Protein AF-A0A970JVA4-F1 (afdb_monomer)

Mean predicted aligned error: 16.82 Å

Sequence (257 aa):
MKKPLHLSLIVALTLFMVLPGIAEAVTFVAEPVLVAQPAYAGMSFYAYRPYDVPPGWFVTFDGYPIVKNVQGIWVYGTYDGSALAPTTYVVGSINPHALPIVQYAGAAKVSSTQSVPITPLPVPPAPSVQSVAVVPHTITPTYVPEWATQSAFTSIGAWNRLVDRMGILEKPRTPIAWKGDRPKVLYVWTGKSWYQIRAGKESLAIPSELIKGHVYSLMRMVNTNNFTWKDADSAILANQAAVWGYIWMGRITPADF

Radius of gyration: 26.47 Å; Cα contacts (8 Å, |Δi|>4): 384; chains: 1; bounding box: 102×72×47 Å

Structure (mmCIF, N/CA/C/O backbone):
data_AF-A0A970JVA4-F1
#
_entry.id   AF-A0A970JVA4-F1
#
loop_
_atom_site.group_PDB
_atom_site.id
_atom_site.type_symbol
_atom_site.label_atom_id
_atom_site.label_alt_id
_atom_site.label_comp_id
_atom_site.label_asym_id
_atom_site.label_entity_id
_atom_site.label_seq_id
_atom_site.pdbx_PDB_ins_code
_atom_site.Cartn_x
_atom_site.Cartn_y
_atom_site.Cartn_z
_atom_site.occupancy
_atom_site.B_iso_or_equiv
_atom_site.auth_seq_id
_atom_site.auth_comp_id
_atom_site.auth_asym_id
_atom_site.auth_atom_id
_atom_site.pdbx_PDB_model_num
ATOM 1 N N . MET A 1 1 ? 75.607 -52.982 -25.879 1.00 43.25 1 MET A N 1
ATOM 2 C CA . MET A 1 1 ? 75.739 -52.745 -24.422 1.00 43.25 1 MET A CA 1
ATOM 3 C C . MET A 1 1 ? 75.282 -51.314 -24.134 1.00 43.25 1 MET A C 1
ATOM 5 O O . MET A 1 1 ? 75.669 -50.448 -24.905 1.00 43.25 1 MET A O 1
ATOM 9 N N . LYS A 1 2 ? 74.488 -51.106 -23.064 1.00 39.62 2 LYS A N 1
ATOM 10 C CA . LYS A 1 2 ? 73.776 -49.879 -22.602 1.00 39.62 2 LYS A CA 1
ATOM 11 C C . LYS A 1 2 ? 72.339 -49.650 -23.146 1.00 39.62 2 LYS A C 1
ATOM 13 O O . LYS A 1 2 ? 72.145 -49.108 -24.224 1.00 39.62 2 LYS A O 1
ATOM 18 N N . LYS A 1 3 ? 71.338 -50.064 -22.347 1.00 42.84 3 LYS A N 1
ATOM 19 C CA . LYS A 1 3 ? 70.014 -49.398 -22.166 1.00 42.84 3 LYS A CA 1
ATOM 20 C C . LYS A 1 3 ? 70.214 -48.175 -21.222 1.00 42.84 3 LYS A C 1
ATOM 22 O O . LYS A 1 3 ? 71.327 -48.100 -20.693 1.00 42.84 3 LYS A O 1
ATOM 27 N N . PRO A 1 4 ? 69.227 -47.320 -20.842 1.00 50.75 4 PRO A N 1
ATOM 28 C CA . PRO A 1 4 ? 67.811 -47.128 -21.249 1.00 50.75 4 PRO A CA 1
ATOM 29 C C . PRO A 1 4 ? 67.424 -45.626 -21.452 1.00 50.75 4 PRO A C 1
ATOM 31 O O . PRO A 1 4 ? 68.225 -44.750 -21.158 1.00 50.75 4 PRO A O 1
ATOM 34 N N . LEU A 1 5 ? 66.185 -45.307 -21.858 1.00 38.41 5 LEU A N 1
ATOM 35 C CA . LEU A 1 5 ? 65.269 -44.443 -21.075 1.00 38.41 5 LEU A CA 1
ATOM 36 C C . LEU A 1 5 ? 63.891 -44.353 -21.756 1.00 38.41 5 LEU A C 1
ATOM 38 O O . LEU A 1 5 ? 63.772 -43.922 -22.899 1.00 38.41 5 LEU A O 1
ATOM 42 N N . HIS A 1 6 ? 62.851 -44.749 -21.026 1.00 43.69 6 HIS A N 1
ATOM 43 C CA . HIS A 1 6 ? 61.466 -44.407 -21.329 1.00 43.69 6 HIS A CA 1
ATOM 44 C C . HIS A 1 6 ? 61.259 -42.905 -21.103 1.00 43.69 6 HIS A C 1
ATOM 46 O O . HIS A 1 6 ? 61.608 -42.406 -20.036 1.00 43.69 6 HIS A O 1
ATOM 52 N N . LEU A 1 7 ? 60.634 -42.206 -22.051 1.00 37.16 7 LEU A N 1
ATOM 53 C CA . LEU A 1 7 ? 60.033 -40.900 -21.789 1.00 37.16 7 LEU A CA 1
ATOM 54 C C . LEU A 1 7 ? 58.588 -40.922 -22.293 1.00 37.16 7 LEU A C 1
ATOM 56 O O . LEU A 1 7 ? 58.293 -40.628 -23.448 1.00 37.16 7 LEU A O 1
ATOM 60 N N . SER A 1 8 ? 57.696 -41.361 -21.407 1.00 39.69 8 SER A N 1
ATOM 61 C CA . SER A 1 8 ? 56.250 -41.250 -21.568 1.00 39.69 8 SER A CA 1
ATOM 62 C C . SER A 1 8 ? 55.881 -39.767 -21.625 1.00 39.69 8 SER A C 1
ATOM 64 O O . SER A 1 8 ? 55.979 -39.063 -20.622 1.00 39.69 8 SER A O 1
ATOM 66 N N . LEU A 1 9 ? 55.476 -39.285 -22.799 1.00 37.41 9 LEU A N 1
ATOM 67 C CA . LEU A 1 9 ? 54.948 -37.938 -22.989 1.00 37.41 9 LEU A CA 1
ATOM 68 C C . LEU A 1 9 ? 53.528 -37.881 -22.403 1.00 37.41 9 LEU A C 1
ATOM 70 O O . LEU A 1 9 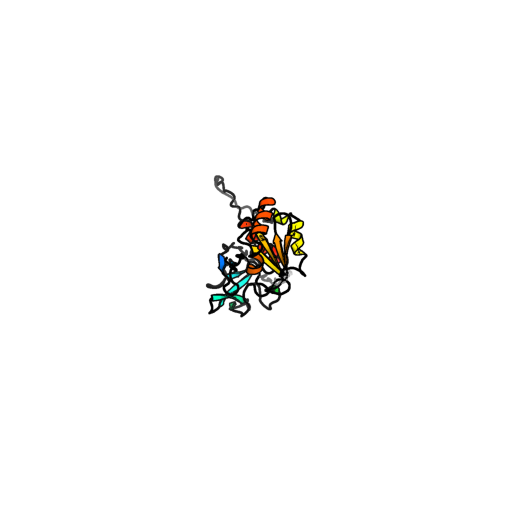? 52.552 -38.227 -23.065 1.00 37.41 9 LEU A O 1
ATOM 74 N N . ILE A 1 10 ? 53.418 -37.477 -21.138 1.00 45.06 10 ILE A N 1
ATOM 75 C CA . ILE A 1 10 ? 52.143 -37.106 -20.520 1.00 45.06 10 ILE A CA 1
ATOM 76 C C . ILE A 1 10 ? 51.756 -35.740 -21.094 1.00 45.06 10 ILE A C 1
ATOM 78 O O . ILE A 1 10 ? 52.316 -34.711 -20.720 1.00 45.06 10 ILE A O 1
ATOM 82 N N . VAL A 1 11 ? 50.811 -35.733 -22.033 1.00 44.38 11 VAL A N 1
ATOM 83 C CA . VAL A 1 11 ? 50.143 -34.515 -22.502 1.00 44.38 11 VAL A CA 1
ATOM 84 C C . VAL A 1 11 ? 49.202 -34.058 -21.387 1.00 44.38 11 VAL A C 1
ATOM 86 O O . VAL A 1 11 ? 48.112 -34.598 -21.213 1.00 44.38 11 VAL A O 1
ATOM 89 N N . ALA A 1 12 ? 49.648 -33.093 -20.584 1.00 45.69 12 ALA A N 1
ATOM 90 C CA . ALA A 1 12 ? 48.811 -32.426 -19.597 1.00 45.69 12 ALA A CA 1
ATOM 91 C C . ALA A 1 12 ? 47.863 -31.453 -20.317 1.00 45.69 12 ALA A C 1
ATOM 93 O O . ALA A 1 12 ? 48.255 -30.365 -20.733 1.00 45.69 12 ALA A O 1
ATOM 94 N N . LEU A 1 13 ? 46.611 -31.878 -20.483 1.00 40.53 13 LEU A N 1
ATOM 95 C CA . LEU A 1 13 ? 45.487 -31.057 -20.923 1.00 40.53 13 LEU A CA 1
ATOM 96 C C . LEU A 1 13 ? 45.154 -30.042 -19.814 1.00 40.53 13 LEU A C 1
ATOM 98 O O . LEU A 1 13 ? 44.478 -30.373 -18.840 1.00 40.53 13 LEU A O 1
ATOM 102 N N . THR A 1 14 ? 45.650 -28.812 -19.927 1.00 47.31 14 THR A N 1
ATOM 103 C CA . THR A 1 14 ? 45.293 -27.706 -19.030 1.00 47.31 14 THR A CA 1
ATOM 104 C C . THR A 1 14 ? 43.892 -27.194 -19.365 1.00 47.31 14 THR A C 1
ATOM 106 O O . THR A 1 14 ? 43.687 -26.360 -20.243 1.00 47.31 14 THR A O 1
ATOM 109 N N . LEU A 1 15 ? 42.903 -27.720 -18.642 1.00 42.75 15 LEU A N 1
ATOM 110 C CA . LEU A 1 15 ? 41.537 -27.210 -18.599 1.00 42.75 15 LEU A CA 1
ATOM 111 C C . LEU A 1 15 ? 41.549 -25.802 -17.972 1.00 42.75 15 LEU A C 1
ATOM 113 O O . LEU A 1 15 ? 41.665 -25.658 -16.756 1.00 42.75 15 LEU A O 1
ATOM 117 N N . PHE A 1 16 ? 41.445 -24.760 -18.799 1.00 41.78 16 PHE A N 1
ATOM 118 C CA . PHE A 1 16 ? 41.203 -23.388 -18.347 1.00 41.78 16 PHE A CA 1
ATOM 119 C C . PHE A 1 16 ? 39.786 -23.316 -17.748 1.00 41.78 16 PHE A C 1
ATOM 121 O O . PHE A 1 16 ? 38.803 -23.112 -18.459 1.00 41.78 16 PHE A O 1
ATOM 128 N N . MET A 1 17 ? 39.660 -23.534 -16.436 1.00 40.00 17 MET A N 1
ATOM 129 C CA . MET A 1 17 ? 38.433 -23.204 -15.712 1.00 40.00 17 MET A CA 1
ATOM 130 C C . MET A 1 17 ? 38.314 -21.683 -15.618 1.00 40.00 17 MET A C 1
ATOM 132 O O . MET A 1 17 ? 38.989 -21.036 -14.819 1.00 40.00 17 MET A O 1
ATOM 136 N N . VAL A 1 18 ? 37.444 -21.112 -16.448 1.00 40.25 18 VAL A N 1
ATOM 137 C CA . VAL A 1 18 ? 36.938 -19.749 -16.276 1.00 40.25 18 VAL A CA 1
ATOM 138 C C . VAL A 1 18 ? 36.034 -19.767 -15.044 1.00 40.25 18 VAL A C 1
ATOM 140 O O . VAL A 1 18 ? 34.893 -20.220 -15.107 1.00 40.25 18 VAL A O 1
ATOM 143 N N . LEU A 1 19 ? 36.560 -19.328 -13.901 1.00 38.62 19 LEU A N 1
ATOM 144 C CA . LEU A 1 19 ? 35.735 -19.017 -12.737 1.00 38.62 19 LEU A CA 1
ATOM 145 C C . LEU A 1 19 ? 34.835 -17.823 -13.095 1.00 38.62 19 LEU A C 1
ATOM 147 O O . LEU A 1 19 ? 35.363 -16.797 -13.535 1.00 38.62 19 LEU A O 1
ATOM 151 N N . PRO A 1 20 ? 33.505 -17.903 -12.907 1.00 39.59 20 PRO A N 1
ATOM 152 C CA . PRO A 1 20 ? 32.679 -16.712 -12.961 1.00 39.59 20 PRO A CA 1
ATOM 153 C C . PRO A 1 20 ? 33.111 -15.805 -11.807 1.00 39.59 20 PRO A C 1
ATOM 155 O O . PRO A 1 20 ? 33.034 -16.186 -10.638 1.00 39.59 20 PRO A O 1
ATOM 158 N N . GLY A 1 21 ? 33.609 -14.614 -12.143 1.00 33.22 21 GLY A N 1
ATOM 159 C CA . GLY A 1 21 ? 33.821 -13.561 -11.163 1.00 33.22 21 GLY A CA 1
ATOM 160 C C . GLY A 1 21 ? 32.496 -13.305 -10.458 1.00 33.22 21 GLY A C 1
ATOM 161 O O . GLY A 1 21 ? 31.514 -12.930 -11.098 1.00 33.22 21 GLY A O 1
ATOM 162 N N . ILE A 1 22 ? 32.455 -13.561 -9.153 1.00 42.47 22 ILE A N 1
ATOM 163 C CA . ILE A 1 22 ? 31.336 -13.154 -8.313 1.00 42.47 22 ILE A CA 1
ATOM 164 C C . ILE A 1 22 ? 31.397 -11.630 -8.293 1.00 42.47 22 ILE A C 1
ATOM 166 O O . ILE A 1 22 ? 32.200 -11.040 -7.575 1.00 42.47 22 ILE A O 1
ATOM 170 N N . ALA A 1 23 ? 30.604 -10.996 -9.154 1.00 35.38 23 ALA A N 1
ATOM 171 C CA . ALA A 1 23 ? 30.325 -9.581 -9.038 1.00 35.38 23 ALA A CA 1
ATOM 172 C C . ALA A 1 23 ? 29.623 -9.393 -7.691 1.00 35.38 23 ALA A C 1
ATOM 174 O O . ALA A 1 23 ? 28.498 -9.856 -7.495 1.00 35.38 23 ALA A O 1
ATOM 175 N N . GLU A 1 24 ? 30.316 -8.777 -6.738 1.00 36.66 24 GLU A N 1
ATOM 176 C CA . GLU A 1 24 ? 29.699 -8.324 -5.502 1.00 36.66 24 GLU A CA 1
ATOM 177 C C . GLU A 1 24 ? 28.606 -7.324 -5.882 1.00 36.66 24 GLU A C 1
ATOM 179 O O . GLU A 1 24 ? 28.875 -6.201 -6.309 1.00 36.66 24 GLU A O 1
ATOM 184 N N . ALA A 1 25 ? 27.349 -7.756 -5.783 1.00 34.25 25 ALA A N 1
ATOM 185 C CA . ALA A 1 25 ? 26.205 -6.877 -5.925 1.00 34.25 25 ALA A CA 1
ATOM 186 C C . ALA A 1 25 ? 26.200 -5.932 -4.718 1.00 34.25 25 ALA A C 1
ATOM 188 O O . ALA A 1 25 ? 25.648 -6.238 -3.658 1.00 34.25 25 ALA A O 1
ATOM 189 N N . VAL A 1 26 ? 26.865 -4.787 -4.862 1.00 33.34 26 VAL A N 1
ATOM 190 C CA . VAL A 1 26 ? 26.775 -3.688 -3.906 1.00 33.34 26 VAL A CA 1
ATOM 191 C C . VAL A 1 26 ? 25.337 -3.182 -3.960 1.00 33.34 26 VAL A C 1
ATOM 193 O O . VAL A 1 26 ? 24.948 -2.433 -4.852 1.00 33.34 26 VAL A O 1
ATOM 196 N N . THR A 1 27 ? 24.508 -3.660 -3.033 1.00 39.25 27 THR A N 1
ATOM 197 C CA . THR A 1 27 ? 23.120 -3.206 -2.890 1.00 39.25 27 THR A CA 1
ATOM 198 C C . THR A 1 27 ? 23.140 -1.772 -2.360 1.00 39.25 27 THR A C 1
ATOM 200 O O . THR A 1 27 ? 23.142 -1.539 -1.153 1.00 39.25 27 THR A O 1
ATOM 203 N N . PHE A 1 28 ? 23.220 -0.793 -3.259 1.00 39.06 28 PHE A N 1
ATOM 204 C CA . PHE A 1 28 ? 23.089 0.615 -2.904 1.00 39.06 28 PHE A CA 1
ATOM 205 C C . PHE A 1 28 ? 21.638 0.898 -2.502 1.00 39.06 28 PHE A C 1
ATOM 207 O O . PHE A 1 28 ? 20.707 0.701 -3.284 1.00 39.06 28 PHE A O 1
ATOM 214 N N . VAL A 1 29 ? 21.442 1.363 -1.268 1.00 46.28 29 VAL A N 1
ATOM 215 C CA . VAL A 1 29 ? 20.141 1.834 -0.783 1.00 46.28 29 VAL A CA 1
ATOM 216 C C . VAL A 1 29 ? 19.899 3.216 -1.389 1.00 46.28 29 VAL A C 1
ATOM 218 O O . VAL A 1 29 ? 20.411 4.214 -0.892 1.00 46.28 29 VAL A O 1
ATOM 221 N N . ALA A 1 30 ? 19.163 3.277 -2.499 1.00 52.06 30 ALA A N 1
ATOM 222 C CA . ALA A 1 30 ? 18.689 4.545 -3.046 1.00 52.06 30 ALA A CA 1
ATOM 223 C C . ALA A 1 30 ? 17.636 5.155 -2.104 1.00 52.06 30 ALA A C 1
ATOM 225 O O . ALA A 1 30 ? 16.757 4.443 -1.612 1.00 52.06 30 ALA A O 1
ATOM 226 N N . GLU A 1 31 ? 17.709 6.464 -1.855 1.00 55.16 31 GLU A N 1
ATOM 227 C CA . GLU A 1 31 ? 16.716 7.157 -1.030 1.00 55.16 31 GLU A CA 1
ATOM 228 C C . GLU A 1 31 ? 15.320 7.080 -1.686 1.00 55.16 31 GLU A C 1
ATOM 230 O O . GLU A 1 31 ? 15.182 7.379 -2.878 1.00 55.16 31 GLU A O 1
ATOM 235 N N . PRO A 1 32 ? 14.272 6.662 -0.948 1.00 65.75 32 PRO A N 1
ATOM 236 C CA . PRO A 1 32 ? 12.914 6.593 -1.475 1.00 65.75 32 PRO A CA 1
ATOM 237 C C . PRO A 1 32 ? 12.372 7.976 -1.835 1.00 65.75 32 PRO A C 1
ATOM 239 O O . PRO A 1 32 ? 12.301 8.868 -0.991 1.00 65.75 32 PRO A O 1
ATOM 242 N N . VAL A 1 33 ? 11.869 8.120 -3.058 1.00 72.19 33 VAL A N 1
ATOM 243 C CA . VAL A 1 33 ? 11.161 9.314 -3.527 1.00 72.19 33 VAL A CA 1
ATOM 244 C C . VAL A 1 33 ? 9.659 9.073 -3.414 1.00 72.19 33 VAL A C 1
ATOM 246 O O . VAL A 1 33 ? 9.126 8.145 -4.020 1.00 72.19 33 VAL A O 1
ATOM 249 N N . LEU A 1 34 ? 8.949 9.903 -2.647 1.00 72.12 34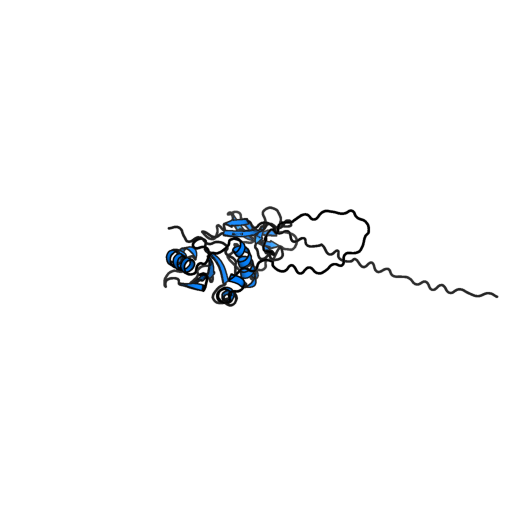 LEU A N 1
ATOM 250 C CA . LEU A 1 34 ? 7.484 9.877 -2.618 1.00 72.12 34 LEU A CA 1
ATOM 251 C C . LEU A 1 34 ? 6.944 10.579 -3.872 1.00 72.12 34 LEU A C 1
ATOM 253 O O . LEU A 1 34 ? 7.200 11.764 -4.077 1.00 72.12 34 LEU A O 1
ATOM 257 N N . VAL A 1 35 ? 6.194 9.858 -4.702 1.00 76.81 35 VAL A N 1
ATOM 258 C CA . VAL A 1 35 ? 5.636 10.368 -5.959 1.00 76.81 35 VAL A CA 1
ATOM 259 C C . VAL A 1 35 ? 4.116 10.274 -5.955 1.00 76.81 35 VAL A C 1
ATOM 261 O O . VAL A 1 35 ? 3.550 9.261 -5.553 1.00 76.81 35 VAL A O 1
ATOM 264 N N . ALA A 1 36 ? 3.442 11.325 -6.424 1.00 78.88 36 ALA A N 1
ATOM 265 C CA . ALA A 1 36 ? 1.997 11.299 -6.632 1.00 78.88 36 ALA A CA 1
ATOM 266 C C . ALA A 1 36 ? 1.642 10.403 -7.827 1.00 78.88 36 ALA A C 1
ATOM 268 O O . ALA A 1 36 ? 2.380 10.385 -8.816 1.00 78.88 36 ALA A O 1
ATOM 269 N N . GLN A 1 37 ? 0.506 9.707 -7.749 1.00 82.25 37 GLN A N 1
ATOM 270 C CA . GLN A 1 37 ? -0.070 8.922 -8.837 1.00 82.25 37 GLN A CA 1
ATOM 271 C C . GLN A 1 37 ? -1.318 9.626 -9.385 1.00 82.25 37 GLN A C 1
ATOM 273 O O . GLN A 1 37 ? -2.407 9.417 -8.856 1.00 82.25 37 GLN A O 1
ATOM 278 N N . PRO A 1 38 ? -1.206 10.436 -10.455 1.00 72.75 38 PRO A N 1
ATOM 279 C CA . PRO A 1 38 ? -2.319 11.256 -10.941 1.00 72.75 38 PRO A CA 1
ATOM 280 C C . PRO A 1 38 ? -3.559 10.461 -11.369 1.00 72.75 38 PRO A C 1
ATOM 282 O O . PRO A 1 38 ? -4.661 10.996 -11.342 1.00 72.75 38 PRO A O 1
ATOM 285 N N . ALA A 1 39 ? -3.399 9.185 -11.738 1.00 66.19 39 ALA A N 1
ATOM 286 C CA . ALA A 1 39 ? -4.520 8.309 -12.081 1.00 66.19 39 ALA A CA 1
ATOM 287 C C . ALA A 1 39 ? -5.456 8.010 -10.896 1.00 66.19 39 ALA A C 1
ATOM 289 O O . ALA A 1 39 ? -6.603 7.623 -11.110 1.00 66.19 39 ALA A O 1
ATOM 290 N N . TYR A 1 40 ? -4.987 8.196 -9.658 1.00 64.62 40 TYR A N 1
ATOM 291 C CA . TYR A 1 40 ? -5.778 8.001 -8.452 1.00 64.62 40 TYR A CA 1
ATOM 292 C C . TYR A 1 40 ? -5.683 9.242 -7.558 1.00 64.62 40 TYR A C 1
ATOM 294 O O . TYR A 1 40 ? -4.634 9.549 -6.992 1.00 64.62 40 TYR A O 1
ATOM 302 N N . ALA A 1 41 ? -6.794 9.969 -7.422 1.00 57.91 41 ALA A N 1
ATOM 303 C CA . ALA A 1 41 ? -6.842 11.203 -6.643 1.00 57.91 41 ALA A CA 1
ATOM 304 C C . ALA A 1 41 ? -6.371 10.981 -5.192 1.00 57.91 41 ALA A C 1
ATOM 306 O O . ALA A 1 41 ? -6.868 10.092 -4.500 1.00 57.91 41 ALA A O 1
ATOM 307 N N . GLY A 1 42 ? -5.412 11.798 -4.741 1.00 58.47 42 GLY A N 1
ATOM 308 C CA . GLY A 1 42 ? -4.886 11.761 -3.371 1.00 58.47 42 GLY A CA 1
ATOM 309 C C . GLY A 1 42 ? -3.898 10.628 -3.071 1.00 58.47 42 GLY A C 1
ATOM 310 O O . GLY A 1 42 ? -3.545 10.428 -1.911 1.00 58.47 42 GLY A O 1
ATOM 311 N N . MET A 1 43 ? -3.445 9.885 -4.086 1.00 69.38 43 MET A N 1
ATOM 312 C CA . MET A 1 43 ? -2.560 8.732 -3.902 1.00 69.38 43 MET A CA 1
ATOM 313 C C . MET A 1 43 ? -1.110 9.084 -4.209 1.00 69.38 43 MET A C 1
ATOM 315 O O . MET A 1 43 ? -0.807 9.668 -5.249 1.00 69.38 43 MET A O 1
ATOM 319 N N . SER A 1 44 ? -0.199 8.701 -3.316 1.00 74.69 44 SER A N 1
ATOM 320 C CA . SER A 1 44 ? 1.247 8.822 -3.533 1.00 74.69 44 SER A CA 1
ATOM 321 C C . SER A 1 44 ? 1.969 7.565 -3.082 1.00 74.69 44 SER A C 1
ATOM 323 O O . SER A 1 44 ? 1.710 7.088 -1.984 1.00 74.69 44 SER A O 1
ATOM 325 N N . PHE A 1 45 ? 2.910 7.055 -3.867 1.00 72.94 45 PHE A N 1
ATOM 326 C CA . PHE A 1 45 ? 3.674 5.848 -3.551 1.00 72.94 45 PHE A CA 1
ATOM 327 C C . PHE A 1 45 ? 5.180 6.129 -3.561 1.00 72.94 45 PHE A C 1
ATOM 329 O O . PHE A 1 45 ? 5.628 7.164 -4.048 1.00 72.94 45 PHE A O 1
ATOM 336 N N . TYR A 1 46 ? 5.968 5.232 -2.972 1.00 75.94 46 TYR A N 1
ATOM 337 C CA . TYR A 1 46 ? 7.423 5.365 -2.954 1.00 75.94 46 TYR A CA 1
ATOM 338 C C . TYR A 1 46 ? 8.034 4.717 -4.195 1.00 75.94 46 TYR A C 1
ATOM 340 O O . TYR A 1 46 ? 7.740 3.562 -4.504 1.00 75.94 46 TYR A O 1
ATOM 348 N N . ALA A 1 47 ? 8.893 5.467 -4.872 1.00 79.69 47 ALA A N 1
ATOM 349 C CA . ALA A 1 47 ? 9.694 5.038 -6.002 1.00 79.69 47 ALA A CA 1
ATOM 350 C C . ALA A 1 47 ? 11.181 5.144 -5.645 1.00 79.69 47 ALA A C 1
ATOM 352 O O . ALA A 1 47 ? 11.596 6.055 -4.930 1.00 79.69 47 ALA A O 1
ATOM 353 N N . TYR A 1 48 ? 11.988 4.229 -6.163 1.00 75.00 48 TYR A N 1
ATOM 354 C CA . TYR A 1 48 ? 13.429 4.181 -5.938 1.00 75.00 48 TYR A CA 1
ATOM 355 C C . TYR A 1 48 ? 14.150 4.350 -7.263 1.00 75.00 48 TYR A C 1
ATOM 357 O O . TYR A 1 48 ? 13.653 3.929 -8.306 1.00 75.00 48 TYR A O 1
ATOM 365 N N . ARG A 1 49 ? 15.347 4.929 -7.231 1.00 69.75 49 ARG A N 1
ATOM 366 C CA . ARG A 1 49 ? 16.224 4.961 -8.401 1.00 69.75 49 ARG A CA 1
ATOM 367 C C . ARG A 1 49 ? 17.551 4.268 -8.086 1.00 69.75 49 ARG A C 1
ATOM 369 O O . ARG A 1 49 ? 18.486 4.935 -7.648 1.00 69.75 49 ARG A O 1
ATOM 376 N N . PRO A 1 50 ? 17.624 2.941 -8.273 1.00 64.75 50 PRO A N 1
ATOM 377 C CA . PRO A 1 50 ? 18.886 2.214 -8.314 1.00 64.75 50 PRO A CA 1
ATOM 378 C C . PRO A 1 50 ? 19.864 2.841 -9.321 1.00 64.75 50 PRO A C 1
ATOM 380 O O . PRO A 1 50 ? 19.443 3.444 -10.312 1.00 64.75 50 PRO A O 1
ATOM 383 N N . TYR A 1 51 ? 21.169 2.720 -9.065 1.00 60.28 51 TYR A N 1
ATOM 384 C CA . TYR A 1 51 ? 22.211 3.336 -9.902 1.00 60.28 51 TYR A CA 1
ATOM 385 C C . TYR A 1 51 ? 22.227 2.791 -11.341 1.00 60.28 51 TYR A C 1
ATOM 387 O O . TYR A 1 51 ? 22.564 3.506 -12.280 1.00 60.28 51 TYR A O 1
ATOM 395 N N . ASP A 1 52 ? 21.831 1.535 -11.509 1.00 68.25 52 ASP A N 1
ATOM 396 C CA . ASP A 1 52 ? 21.762 0.793 -12.765 1.00 68.25 52 ASP A CA 1
ATOM 397 C C . ASP A 1 52 ? 20.458 1.019 -13.548 1.00 68.25 52 ASP A C 1
ATOM 399 O O . ASP A 1 52 ? 20.297 0.486 -14.646 1.00 68.25 52 ASP A O 1
ATOM 403 N N . VAL A 1 53 ? 19.523 1.820 -13.025 1.00 71.31 53 VAL A N 1
ATOM 404 C CA . VAL A 1 53 ? 18.282 2.166 -13.727 1.00 71.31 53 VAL A CA 1
ATOM 405 C C . VAL A 1 53 ? 18.504 3.391 -14.633 1.00 71.31 53 VAL A C 1
ATOM 407 O O . VAL A 1 53 ? 18.974 4.436 -14.158 1.00 71.31 53 VAL A O 1
ATOM 410 N N . PRO A 1 54 ? 18.137 3.317 -15.931 1.00 75.50 54 PRO A N 1
ATOM 411 C CA . PRO A 1 54 ? 18.283 4.423 -16.870 1.00 75.50 54 PRO A CA 1
ATOM 412 C C . PRO A 1 54 ? 17.640 5.735 -16.386 1.00 75.50 54 PRO A C 1
ATOM 414 O O . PRO A 1 54 ? 16.638 5.722 -15.668 1.00 75.50 54 PRO A O 1
ATOM 417 N N . PRO A 1 55 ? 18.162 6.907 -16.792 1.00 78.25 55 PRO A N 1
ATOM 418 C CA . PRO A 1 55 ? 17.539 8.188 -16.472 1.00 78.25 55 PRO A CA 1
ATOM 419 C C . PRO A 1 55 ? 16.061 8.248 -16.879 1.00 78.25 55 PRO A C 1
ATOM 421 O O . PRO A 1 55 ? 15.683 7.809 -17.961 1.00 78.25 55 PRO A O 1
ATOM 424 N N . GLY A 1 56 ? 15.226 8.806 -15.999 1.00 82.31 56 GLY A N 1
ATOM 425 C CA . GLY A 1 56 ? 13.774 8.892 -16.195 1.00 82.31 56 GLY A CA 1
ATOM 426 C C . GLY A 1 56 ? 12.997 7.653 -15.740 1.00 82.31 56 GLY A C 1
ATOM 427 O O . GLY A 1 56 ? 11.788 7.753 -15.536 1.00 82.31 56 GLY A O 1
ATOM 428 N N . TRP A 1 57 ? 13.684 6.534 -15.506 1.00 84.50 57 TRP A N 1
ATOM 429 C CA . TRP A 1 57 ? 13.110 5.323 -14.937 1.00 84.50 57 TRP A CA 1
ATOM 430 C C . TRP A 1 57 ? 13.332 5.250 -13.428 1.00 84.50 57 TRP A C 1
ATOM 432 O O . TRP A 1 57 ? 14.314 5.758 -12.882 1.00 84.50 57 TRP A O 1
ATOM 442 N N . PHE A 1 58 ? 12.387 4.604 -12.761 1.00 85.62 58 PHE A N 1
ATOM 443 C CA . PHE A 1 58 ? 12.415 4.307 -11.335 1.00 85.62 58 PHE A CA 1
ATOM 444 C C . PHE A 1 58 ? 11.966 2.858 -11.139 1.00 85.62 58 PHE A C 1
ATOM 446 O O . PHE A 1 58 ? 11.543 2.206 -12.091 1.00 85.62 58 PHE A O 1
ATOM 453 N N . VAL A 1 59 ? 12.026 2.349 -9.915 1.00 80.81 59 VAL A N 1
ATOM 454 C CA . VAL A 1 59 ? 11.451 1.054 -9.541 1.00 80.81 59 VAL A CA 1
ATOM 455 C C . VAL A 1 59 ? 10.521 1.205 -8.344 1.00 80.81 59 VAL A C 1
ATOM 457 O O . VAL A 1 59 ? 10.719 2.073 -7.488 1.00 80.81 59 VAL A O 1
ATOM 460 N N . THR A 1 60 ? 9.498 0.363 -8.271 1.00 78.69 60 THR A N 1
ATOM 461 C CA . THR A 1 60 ? 8.704 0.173 -7.056 1.00 78.69 60 THR A CA 1
ATOM 462 C C . THR A 1 60 ? 9.494 -0.620 -6.014 1.00 78.69 60 THR A C 1
ATOM 464 O O . THR A 1 60 ? 10.574 -1.150 -6.277 1.00 78.69 60 THR A O 1
ATOM 467 N N . PHE A 1 61 ? 8.963 -0.702 -4.797 1.00 70.38 61 PHE A N 1
ATOM 468 C CA . PHE A 1 61 ? 9.616 -1.401 -3.688 1.00 70.38 61 PHE A CA 1
ATOM 469 C C . PHE A 1 61 ? 9.836 -2.897 -3.966 1.00 70.38 61 PHE A C 1
ATOM 471 O O . PHE A 1 61 ? 10.868 -3.469 -3.630 1.00 70.38 61 PHE A O 1
ATOM 478 N N . ASP A 1 62 ? 8.867 -3.514 -4.628 1.00 67.25 62 ASP A N 1
ATOM 479 C CA . ASP A 1 62 ? 8.869 -4.883 -5.134 1.00 67.25 62 ASP A CA 1
ATOM 480 C C . ASP A 1 62 ? 9.700 -5.054 -6.423 1.00 67.25 62 ASP A C 1
ATOM 482 O O . ASP A 1 62 ? 9.664 -6.117 -7.032 1.00 67.25 62 ASP A O 1
ATOM 486 N N . GLY A 1 63 ? 10.486 -4.046 -6.825 1.00 72.69 63 GLY A N 1
ATOM 487 C CA . GLY A 1 63 ? 11.527 -4.172 -7.852 1.00 72.69 63 GLY A CA 1
ATOM 488 C C . GLY A 1 63 ? 11.056 -4.017 -9.299 1.00 72.69 63 GLY A C 1
ATOM 489 O O . GLY A 1 63 ? 11.842 -4.227 -10.228 1.00 72.69 63 GLY A O 1
ATOM 490 N N . TYR A 1 64 ? 9.797 -3.639 -9.526 1.00 82.19 64 TYR A N 1
ATOM 491 C CA . TYR A 1 64 ? 9.264 -3.456 -10.875 1.00 82.19 64 TYR A CA 1
ATOM 492 C C . TYR A 1 64 ? 9.608 -2.075 -11.433 1.00 82.19 64 TYR A C 1
ATOM 494 O O . TYR A 1 64 ? 9.412 -1.075 -10.739 1.00 82.19 64 TYR A O 1
ATOM 502 N N . PRO A 1 65 ? 10.093 -1.985 -12.683 1.00 86.31 65 PRO A N 1
ATOM 503 C CA . PRO A 1 65 ? 10.422 -0.709 -13.296 1.00 86.31 65 PRO A CA 1
ATOM 504 C C . PRO A 1 65 ? 9.154 0.101 -13.557 1.00 86.31 65 PRO A C 1
ATOM 506 O O . PRO A 1 65 ? 8.102 -0.447 -13.885 1.00 86.31 65 PRO A O 1
ATOM 509 N N . ILE A 1 66 ? 9.259 1.417 -13.427 1.00 89.81 66 ILE A N 1
ATOM 510 C CA . ILE A 1 66 ? 8.175 2.368 -13.642 1.00 89.81 66 ILE A CA 1
ATOM 511 C C . ILE A 1 66 ? 8.689 3.634 -14.320 1.00 89.81 66 ILE A C 1
ATOM 513 O O . ILE A 1 66 ? 9.834 4.054 -14.134 1.00 89.81 66 ILE A O 1
ATOM 517 N N . VAL A 1 67 ? 7.807 4.277 -15.075 1.00 91.69 67 VAL A N 1
ATOM 518 C CA . VAL A 1 67 ? 8.086 5.531 -15.778 1.00 91.69 67 VAL A CA 1
ATOM 519 C C . VAL A 1 67 ? 6.805 6.345 -15.913 1.00 91.69 67 VAL A C 1
ATOM 521 O O . VAL A 1 67 ? 5.700 5.806 -15.835 1.00 91.69 67 VAL A O 1
ATOM 524 N N . LYS A 1 68 ? 6.936 7.657 -16.106 1.00 90.38 68 LYS A N 1
ATOM 525 C CA . LYS A 1 68 ? 5.796 8.504 -16.462 1.00 90.38 68 LYS A CA 1
ATOM 526 C C . LYS A 1 68 ? 5.480 8.368 -17.948 1.00 90.38 68 LYS A C 1
ATOM 528 O O . LYS A 1 68 ?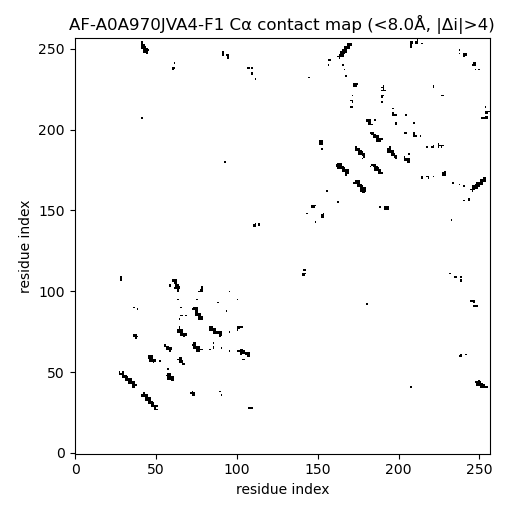 6.367 8.508 -18.785 1.00 90.38 68 LYS A O 1
ATOM 533 N N . ASN A 1 69 ? 4.212 8.144 -18.275 1.00 87.75 69 ASN A N 1
ATOM 534 C CA . ASN A 1 69 ? 3.732 8.234 -19.651 1.00 87.75 69 ASN A CA 1
ATOM 535 C C . ASN A 1 69 ? 3.603 9.707 -20.102 1.00 87.75 69 ASN A C 1
ATOM 537 O O . ASN A 1 69 ? 3.841 10.638 -19.330 1.00 87.75 69 ASN A O 1
ATOM 541 N N . VAL A 1 70 ? 3.170 9.931 -21.348 1.00 86.50 70 VAL A N 1
ATOM 542 C CA . VAL A 1 70 ? 2.986 11.281 -21.925 1.00 86.50 70 VAL A CA 1
ATOM 543 C C . VAL A 1 70 ? 1.982 12.161 -21.164 1.00 86.50 70 VAL A C 1
ATOM 545 O O . VAL A 1 70 ? 2.015 13.379 -21.294 1.00 86.50 70 VAL A O 1
ATOM 548 N N . GLN A 1 71 ? 1.108 11.562 -20.352 1.00 84.00 71 GLN A N 1
ATOM 549 C CA . GLN A 1 71 ? 0.129 12.254 -19.507 1.00 84.00 71 GLN A CA 1
ATOM 550 C C . GLN A 1 71 ? 0.649 12.489 -18.076 1.00 84.00 71 GLN A C 1
ATOM 552 O O . GLN A 1 71 ? -0.087 12.974 -17.222 1.00 84.00 71 GLN A O 1
ATOM 557 N N . GLY A 1 72 ? 1.900 12.121 -17.782 1.00 83.81 72 GLY A N 1
ATOM 558 C CA . GLY A 1 72 ? 2.495 12.233 -16.450 1.00 83.81 72 GLY A CA 1
ATOM 559 C C . GLY A 1 72 ? 2.047 11.158 -15.452 1.00 83.81 72 GLY A C 1
ATOM 560 O O . GLY A 1 72 ? 2.413 11.247 -14.279 1.00 83.81 72 GLY A O 1
ATOM 561 N N . ILE A 1 73 ? 1.287 10.150 -15.896 1.00 84.00 73 ILE A N 1
ATOM 562 C CA . ILE A 1 73 ? 0.816 9.024 -15.077 1.00 84.00 73 ILE A CA 1
ATOM 563 C C . ILE A 1 73 ? 1.928 7.984 -14.962 1.00 84.00 73 ILE A C 1
ATOM 565 O O . ILE A 1 73 ? 2.564 7.641 -15.960 1.00 84.00 73 ILE A O 1
ATOM 569 N N . TRP A 1 74 ? 2.140 7.449 -13.758 1.00 89.19 74 TRP A N 1
ATOM 570 C CA . TRP A 1 74 ? 3.110 6.381 -13.546 1.00 89.19 74 TRP A CA 1
ATOM 571 C C . TRP A 1 74 ? 2.566 5.045 -14.040 1.00 89.19 74 TRP A C 1
ATOM 573 O O . TRP A 1 74 ? 1.517 4.583 -13.577 1.00 89.19 74 TRP A O 1
ATOM 583 N N . VAL A 1 75 ? 3.307 4.413 -14.945 1.00 89.31 75 VAL A N 1
ATOM 584 C CA . VAL A 1 75 ? 3.019 3.092 -15.508 1.00 89.31 75 VAL A CA 1
ATOM 585 C C . VAL A 1 75 ? 4.167 2.129 -15.229 1.00 89.31 75 VAL A C 1
ATOM 587 O O . VAL A 1 75 ? 5.317 2.554 -15.098 1.00 89.31 75 VAL A O 1
ATOM 590 N N . TYR A 1 76 ? 3.858 0.838 -15.143 1.00 90.06 76 TYR A N 1
ATOM 591 C CA . TYR A 1 76 ? 4.868 -0.213 -15.093 1.00 90.06 76 TYR A CA 1
ATOM 592 C C . TYR A 1 76 ? 5.648 -0.280 -16.407 1.00 90.06 76 TYR A C 1
ATOM 594 O O . TYR A 1 76 ? 5.129 0.052 -17.475 1.00 90.06 76 TYR A O 1
ATOM 602 N N . GLY A 1 77 ? 6.893 -0.730 -16.332 1.00 85.94 77 GLY A N 1
ATOM 603 C CA . GLY A 1 77 ? 7.728 -1.071 -17.472 1.00 85.94 77 GLY A CA 1
ATOM 604 C C . GLY A 1 77 ? 7.872 -2.574 -17.653 1.00 85.94 77 GLY A C 1
ATOM 605 O O . GLY A 1 77 ? 7.672 -3.361 -16.729 1.00 85.94 77 GLY A O 1
ATOM 606 N N . THR A 1 78 ? 8.271 -2.960 -18.855 1.00 82.81 78 THR A N 1
ATOM 607 C CA . THR A 1 78 ? 8.780 -4.294 -19.170 1.00 82.81 78 THR A CA 1
ATOM 608 C C . THR A 1 78 ? 10.274 -4.212 -19.423 1.00 82.81 78 THR A C 1
ATOM 610 O O . THR A 1 78 ? 10.746 -3.243 -20.019 1.00 82.81 78 THR A O 1
ATOM 613 N N . TYR A 1 79 ? 10.995 -5.251 -19.015 1.00 75.62 79 TYR A N 1
ATOM 614 C CA . TYR A 1 79 ? 12.399 -5.446 -19.345 1.00 75.62 79 TYR A CA 1
ATOM 615 C C . TYR A 1 79 ? 12.542 -6.751 -20.126 1.00 75.62 79 TYR A C 1
ATOM 617 O O . TYR A 1 79 ? 12.125 -7.801 -19.641 1.00 75.62 79 TYR A O 1
ATOM 625 N N . ASP A 1 80 ? 13.102 -6.680 -21.330 1.00 68.50 80 ASP A N 1
ATOM 626 C CA . ASP A 1 80 ? 13.327 -7.841 -22.205 1.00 68.50 80 ASP A CA 1
ATOM 627 C C . ASP A 1 80 ? 14.759 -8.402 -22.114 1.00 68.50 80 ASP A C 1
ATOM 629 O O . ASP A 1 80 ? 15.141 -9.273 -22.892 1.00 68.50 80 ASP A O 1
ATOM 633 N N . GLY A 1 81 ? 15.562 -7.906 -21.165 1.00 63.03 81 GLY A N 1
ATOM 634 C CA . GLY A 1 81 ? 16.987 -8.225 -21.047 1.00 63.03 81 GLY A CA 1
ATOM 635 C C . GLY A 1 81 ? 17.908 -7.246 -21.779 1.00 63.03 81 GLY A C 1
ATOM 636 O O . GLY A 1 81 ? 19.122 -7.315 -21.602 1.00 63.03 81 GLY A O 1
ATOM 637 N N . SER A 1 82 ? 17.362 -6.316 -22.568 1.00 65.19 82 SER A N 1
ATOM 638 C CA . SER A 1 82 ? 18.139 -5.340 -23.339 1.00 65.19 82 SER A CA 1
ATOM 639 C C . SER A 1 82 ? 17.705 -3.896 -23.092 1.00 65.19 82 SER A C 1
ATOM 641 O O . SER A 1 82 ? 18.556 -3.022 -22.931 1.00 65.19 82 SER A O 1
ATOM 643 N N . ALA A 1 83 ? 16.399 -3.638 -22.992 1.00 72.12 83 ALA A N 1
ATOM 644 C CA . ALA A 1 83 ? 15.861 -2.297 -22.831 1.00 72.12 83 ALA A CA 1
ATOM 645 C C . ALA A 1 83 ? 14.612 -2.273 -21.944 1.00 72.12 83 ALA A C 1
ATOM 647 O O . ALA A 1 83 ? 13.843 -3.231 -21.862 1.00 72.12 83 ALA A O 1
ATOM 648 N N . LEU A 1 84 ? 14.412 -1.133 -21.279 1.00 81.56 84 LEU A N 1
ATOM 649 C CA . LEU A 1 84 ? 13.170 -0.826 -20.581 1.00 81.56 84 LEU A CA 1
ATOM 650 C C . LEU A 1 84 ? 12.179 -0.171 -21.542 1.00 81.56 84 LEU A C 1
ATOM 652 O O . LEU A 1 84 ? 12.506 0.817 -22.201 1.00 81.56 84 LEU A O 1
ATOM 656 N N . ALA A 1 85 ? 10.956 -0.693 -21.573 1.00 84.94 85 ALA A N 1
ATOM 657 C CA . ALA A 1 85 ? 9.860 -0.152 -22.370 1.00 84.94 85 ALA A CA 1
ATOM 658 C C . ALA A 1 85 ? 8.623 0.117 -21.496 1.00 84.94 85 ALA A C 1
ATOM 660 O O . ALA A 1 85 ? 8.315 -0.687 -20.612 1.00 84.94 85 ALA A O 1
ATOM 661 N N . PRO A 1 86 ? 7.918 1.251 -21.681 1.00 89.69 86 PRO A N 1
ATOM 662 C CA . PRO A 1 86 ? 6.720 1.567 -20.909 1.00 89.69 86 PRO A CA 1
ATOM 663 C C . PRO A 1 86 ? 5.562 0.647 -21.296 1.00 89.69 86 PRO A C 1
ATOM 665 O O . PRO A 1 86 ? 5.338 0.376 -22.474 1.00 89.69 86 PRO A O 1
ATOM 668 N N . THR A 1 87 ? 4.777 0.227 -20.308 1.00 88.44 87 THR A N 1
ATOM 669 C CA . THR A 1 87 ? 3.497 -0.457 -20.534 1.00 88.44 87 THR A CA 1
ATOM 670 C C . THR A 1 87 ? 2.323 0.513 -20.404 1.00 88.44 87 THR A C 1
ATOM 672 O O . THR A 1 87 ? 2.486 1.697 -20.107 1.00 88.44 87 THR A O 1
ATOM 675 N N . THR A 1 88 ? 1.108 0.002 -20.588 1.00 87.12 88 THR A N 1
ATOM 676 C CA . THR A 1 88 ? -0.139 0.723 -20.297 1.00 87.12 88 THR A CA 1
ATOM 677 C C . THR A 1 88 ? -0.676 0.445 -18.890 1.00 87.12 88 THR A C 1
ATOM 679 O O . THR A 1 88 ? -1.716 0.988 -18.520 1.00 87.12 88 THR A O 1
ATOM 682 N N . TYR A 1 89 ? -0.013 -0.407 -18.100 1.00 86.00 89 TYR A N 1
ATOM 683 C CA . TYR A 1 89 ? -0.478 -0.775 -16.765 1.00 86.00 89 TYR A CA 1
ATOM 684 C C . TYR A 1 89 ? -0.118 0.314 -15.762 1.00 86.00 89 TYR A C 1
ATOM 686 O O . TYR A 1 89 ? 1.051 0.546 -15.465 1.00 86.00 89 TYR A O 1
ATOM 694 N N . VAL A 1 90 ? -1.132 0.983 -15.222 1.00 86.00 90 VAL A N 1
ATOM 695 C CA . VAL A 1 90 ? -0.957 2.052 -14.235 1.00 86.00 90 VAL A CA 1
ATOM 696 C C . VAL A 1 90 ? -0.428 1.469 -12.924 1.00 86.00 90 VAL A C 1
ATOM 698 O O . VAL A 1 90 ? -0.956 0.473 -12.421 1.00 86.00 90 VAL A O 1
ATOM 701 N N . VAL A 1 91 ? 0.593 2.096 -12.338 1.00 82.12 91 VAL A N 1
ATOM 702 C CA . VAL A 1 91 ? 1.156 1.664 -11.049 1.00 82.12 91 VAL A CA 1
ATOM 703 C C . VAL A 1 91 ? 0.084 1.730 -9.968 1.00 82.12 91 VAL A C 1
ATOM 705 O O . VAL A 1 91 ? -0.604 2.744 -9.826 1.00 82.12 91 VAL A O 1
ATOM 708 N N . GLY A 1 92 ? -0.077 0.636 -9.225 1.00 75.94 92 GLY A N 1
ATOM 709 C CA . GLY A 1 92 ? -1.129 0.504 -8.224 1.00 75.94 92 GLY A CA 1
ATOM 710 C C . GLY A 1 92 ? -2.501 0.121 -8.787 1.00 75.94 92 GLY A C 1
ATOM 711 O O . GLY A 1 92 ? -3.421 -0.044 -8.001 1.00 75.94 92 GLY A O 1
ATOM 712 N N . SER A 1 93 ? -2.678 -0.074 -10.099 1.00 77.00 93 SER A N 1
ATOM 713 C CA . SER A 1 93 ? -3.954 -0.570 -10.657 1.00 77.00 93 SER A CA 1
ATOM 714 C C . SER A 1 93 ? -4.086 -2.089 -10.605 1.00 77.00 93 SER A C 1
ATOM 716 O O . SER A 1 93 ? -5.169 -2.615 -10.365 1.00 77.00 93 SER A O 1
ATOM 718 N N . ILE A 1 94 ? -2.977 -2.804 -10.755 1.00 76.44 94 ILE A N 1
ATOM 719 C CA . ILE A 1 94 ? -2.929 -4.260 -10.857 1.00 76.44 94 ILE A CA 1
ATOM 720 C C . ILE A 1 94 ? -1.694 -4.781 -10.128 1.00 76.44 94 ILE A C 1
ATOM 722 O O . ILE A 1 94 ? -0.689 -4.076 -10.034 1.00 76.44 94 ILE A O 1
ATOM 726 N N . ASN A 1 95 ? -1.777 -6.002 -9.593 1.00 75.31 95 ASN A N 1
ATOM 727 C CA . ASN A 1 95 ? -0.629 -6.650 -8.973 1.00 75.31 95 ASN A CA 1
ATOM 728 C C . ASN A 1 95 ? 0.398 -6.987 -10.070 1.00 75.31 95 ASN A C 1
ATOM 730 O O . ASN A 1 95 ? 0.060 -7.753 -10.978 1.00 75.31 95 ASN A O 1
ATOM 734 N N . PRO A 1 96 ? 1.629 -6.453 -10.006 1.00 77.31 96 PRO A N 1
ATOM 735 C CA . PRO A 1 96 ? 2.628 -6.674 -11.044 1.00 77.31 96 PRO A CA 1
ATOM 736 C C . PRO A 1 96 ? 3.081 -8.140 -11.147 1.00 77.31 96 PRO A C 1
ATOM 738 O O . PRO A 1 96 ? 3.471 -8.566 -12.228 1.00 77.31 96 PRO A O 1
ATOM 741 N N . HIS A 1 97 ? 2.924 -8.956 -10.098 1.00 78.19 97 HIS A N 1
ATOM 742 C CA . HIS A 1 97 ? 3.160 -10.406 -10.169 1.00 78.19 97 HIS A CA 1
ATOM 743 C C . HIS A 1 97 ? 2.150 -11.152 -11.050 1.00 78.19 97 HIS A C 1
ATOM 745 O O . HIS A 1 97 ? 2.427 -12.260 -11.501 1.00 78.19 97 HIS A O 1
ATOM 751 N N . ALA A 1 98 ? 0.970 -10.571 -11.286 1.00 76.94 98 ALA A N 1
ATOM 752 C CA . ALA A 1 98 ? -0.039 -11.136 -12.179 1.00 76.94 98 ALA A CA 1
ATOM 753 C C . ALA A 1 98 ? 0.168 -10.719 -13.645 1.00 76.94 98 ALA A C 1
ATOM 755 O O . ALA A 1 98 ? -0.568 -11.169 -14.524 1.00 76.94 98 ALA A O 1
ATOM 756 N N . LEU A 1 99 ? 1.135 -9.839 -13.911 1.00 77.88 99 LEU A N 1
ATOM 757 C CA . LEU A 1 99 ? 1.446 -9.341 -15.241 1.00 77.88 99 LEU A CA 1
ATOM 758 C C . LEU A 1 99 ? 2.652 -10.086 -15.835 1.00 77.88 99 LEU A C 1
ATOM 760 O O . LEU A 1 99 ? 3.541 -10.506 -15.096 1.00 77.88 99 LEU A O 1
ATOM 764 N N . PRO A 1 100 ? 2.751 -10.195 -17.173 1.00 79.25 100 PRO A N 1
ATOM 765 C CA . PRO A 1 100 ? 3.930 -10.735 -17.849 1.00 79.25 100 PRO A CA 1
ATOM 766 C C . PRO A 1 100 ? 5.066 -9.693 -17.893 1.00 79.25 100 PRO A C 1
ATOM 768 O O . PRO A 1 100 ? 5.602 -9.386 -18.955 1.00 79.25 100 PRO A O 1
ATOM 771 N N . ILE A 1 101 ? 5.392 -9.095 -16.745 1.00 76.81 101 ILE A N 1
ATOM 772 C CA . ILE A 1 101 ? 6.456 -8.100 -16.588 1.00 76.81 101 ILE A CA 1
ATOM 773 C C . ILE A 1 101 ? 7.487 -8.609 -15.583 1.00 76.81 101 ILE A C 1
ATOM 775 O O . ILE A 1 101 ? 7.162 -9.338 -14.646 1.00 76.81 101 ILE A O 1
ATOM 779 N N . VAL A 1 102 ? 8.743 -8.229 -15.788 1.00 73.88 102 VAL A N 1
ATOM 780 C CA . VAL A 1 102 ? 9.876 -8.746 -15.016 1.00 73.88 102 VAL A CA 1
ATOM 781 C C . VAL A 1 102 ? 10.352 -7.689 -14.025 1.00 73.88 102 VAL A C 1
ATOM 783 O O . VAL A 1 102 ? 10.364 -6.495 -14.334 1.00 73.88 102 VAL A O 1
ATOM 786 N N . GLN A 1 103 ? 10.747 -8.133 -12.832 1.00 71.69 103 GLN A N 1
ATOM 787 C CA . GLN A 1 103 ? 11.443 -7.287 -11.865 1.00 71.69 103 GLN A CA 1
ATOM 788 C C . GLN A 1 103 ? 12.788 -6.857 -12.456 1.00 71.69 103 GLN A C 1
ATOM 790 O O . GLN A 1 103 ? 13.590 -7.697 -12.859 1.00 71.69 103 GLN A O 1
ATOM 795 N N . TYR A 1 104 ? 13.028 -5.549 -12.522 1.00 68.19 104 TYR A N 1
ATOM 796 C CA . TYR A 1 104 ? 14.287 -5.009 -13.035 1.00 68.19 104 TYR A CA 1
ATOM 797 C C . TYR A 1 104 ? 15.408 -5.148 -12.001 1.00 68.19 104 TYR A C 1
ATOM 799 O O . TYR A 1 104 ? 16.544 -5.451 -12.343 1.00 68.19 104 TYR A O 1
ATOM 807 N N . ALA A 1 105 ? 15.065 -4.969 -10.726 1.00 63.78 105 ALA A N 1
ATOM 808 C CA . ALA A 1 105 ? 15.957 -5.166 -9.596 1.00 63.78 105 ALA A CA 1
ATOM 809 C C . ALA A 1 105 ? 15.289 -6.088 -8.571 1.00 63.78 105 ALA A C 1
ATOM 811 O O . ALA A 1 105 ? 14.062 -6.189 -8.520 1.00 63.78 105 ALA A O 1
ATOM 812 N N . GLY A 1 106 ? 16.086 -6.745 -7.724 1.00 53.28 106 GLY A N 1
ATOM 813 C CA . GLY A 1 106 ? 15.536 -7.435 -6.557 1.00 53.28 106 GLY A CA 1
ATOM 814 C C . GLY A 1 106 ? 14.744 -6.463 -5.676 1.00 53.28 106 GLY A C 1
ATOM 815 O O . GLY A 1 106 ? 15.049 -5.268 -5.648 1.00 53.28 106 GLY A O 1
ATOM 816 N N . ALA A 1 107 ? 13.738 -6.970 -4.954 1.00 52.50 107 ALA A N 1
ATOM 817 C CA . ALA A 1 107 ? 12.955 -6.155 -4.026 1.00 52.50 107 ALA A CA 1
ATOM 818 C C . ALA A 1 107 ? 13.887 -5.345 -3.114 1.00 52.50 107 ALA A C 1
ATOM 820 O O . ALA A 1 107 ? 14.866 -5.881 -2.576 1.00 52.50 107 ALA A O 1
ATOM 821 N N . ALA A 1 108 ? 13.598 -4.052 -2.967 1.00 51.12 108 ALA A N 1
ATOM 822 C CA . ALA A 1 108 ? 14.433 -3.147 -2.201 1.00 51.12 108 ALA A CA 1
ATOM 823 C C . ALA A 1 108 ? 14.591 -3.698 -0.778 1.00 51.12 108 ALA A C 1
ATOM 825 O O . ALA A 1 108 ? 13.631 -3.799 -0.009 1.00 51.12 108 ALA A O 1
ATOM 826 N N . LYS A 1 109 ? 15.820 -4.068 -0.407 1.00 45.91 109 LYS A N 1
ATOM 827 C CA . LYS A 1 109 ? 16.138 -4.419 0.976 1.00 45.91 109 LYS A CA 1
ATOM 828 C C . LYS A 1 109 ? 16.186 -3.125 1.770 1.00 45.91 109 LYS A C 1
ATOM 830 O O . LYS A 1 109 ? 17.239 -2.508 1.904 1.00 45.91 109 LYS A O 1
ATOM 835 N N . VAL A 1 110 ? 15.043 -2.697 2.293 1.00 45.00 110 VAL A N 1
ATOM 836 C CA . VAL A 1 110 ? 15.026 -1.651 3.314 1.00 45.00 110 VAL A CA 1
ATOM 837 C C . VAL A 1 110 ? 15.532 -2.276 4.604 1.00 45.00 110 VAL A C 1
ATOM 839 O O . VAL A 1 110 ? 14.768 -2.779 5.423 1.00 45.00 110 VAL A O 1
ATOM 842 N N . SER A 1 111 ? 16.857 -2.280 4.754 1.00 38.97 111 SER A N 1
ATOM 843 C CA . SER A 1 111 ? 17.461 -2.300 6.078 1.00 38.97 111 SER A CA 1
ATOM 844 C C . SER A 1 111 ? 16.976 -1.057 6.801 1.00 38.97 111 SER A C 1
ATOM 846 O O . SER A 1 111 ? 17.017 0.046 6.258 1.00 38.97 111 SER A O 1
ATOM 848 N N . SER A 1 112 ? 16.508 -1.236 8.028 1.00 38.91 112 SER A N 1
ATOM 849 C CA . SER A 1 112 ? 16.232 -0.130 8.926 1.00 38.91 112 SER A CA 1
ATOM 850 C C . SER A 1 112 ? 17.482 0.734 9.067 1.00 38.91 112 SER A C 1
ATOM 852 O O . SER A 1 112 ? 18.452 0.330 9.712 1.00 38.91 112 SER A O 1
ATOM 854 N N . THR A 1 113 ? 17.492 1.910 8.455 1.00 38.78 113 THR A N 1
ATOM 855 C CA . THR A 1 113 ? 18.539 2.895 8.689 1.00 38.78 113 THR A CA 1
ATOM 856 C C . THR A 1 113 ? 18.332 3.482 10.078 1.00 38.78 113 THR A C 1
ATOM 858 O O . THR A 1 113 ? 17.652 4.485 10.264 1.00 38.78 113 THR A O 1
ATOM 861 N N . GLN A 1 114 ? 18.928 2.841 11.081 1.00 32.91 114 GLN A N 1
ATOM 862 C CA . GLN A 1 114 ? 19.373 3.553 12.266 1.00 32.91 114 GLN A CA 1
ATOM 863 C C . GLN A 1 114 ? 20.851 3.870 12.049 1.00 32.91 114 GLN A C 1
ATOM 865 O O . GLN A 1 114 ? 21.683 2.970 11.945 1.00 32.91 114 GLN A O 1
ATOM 870 N N . SER A 1 115 ? 21.173 5.154 11.921 1.00 34.25 115 SER A N 1
ATOM 871 C CA . SER A 1 115 ? 22.547 5.634 11.975 1.00 34.25 115 SER A CA 1
ATOM 872 C C . SER A 1 115 ? 23.113 5.317 13.359 1.00 34.25 115 SER A C 1
ATOM 874 O O . SER A 1 115 ? 22.679 5.869 14.369 1.00 34.25 115 SER A O 1
ATOM 876 N N . VAL A 1 116 ? 24.069 4.392 13.417 1.00 31.95 116 VAL A N 1
ATOM 877 C CA . VAL A 1 116 ? 24.883 4.174 14.617 1.00 31.95 116 VAL A CA 1
ATOM 878 C C . VAL A 1 116 ? 26.021 5.203 14.586 1.00 31.95 116 VAL A C 1
ATOM 880 O O . VAL A 1 116 ? 26.644 5.360 13.531 1.00 31.95 116 VAL A O 1
ATOM 883 N N . PRO A 1 117 ? 26.315 5.925 15.683 1.00 29.81 117 PRO A N 1
ATOM 884 C CA . PRO A 1 117 ? 27.472 6.811 15.740 1.00 29.81 117 PRO A CA 1
ATOM 885 C C . PRO A 1 117 ? 28.752 6.000 15.521 1.00 29.81 117 PRO A C 1
ATOM 887 O O . PRO A 1 117 ? 29.018 5.049 16.256 1.00 29.81 117 PRO A O 1
ATOM 890 N N . ILE A 1 118 ? 29.548 6.367 14.518 1.00 33.56 118 ILE A N 1
ATOM 891 C CA . ILE A 1 118 ? 30.872 5.778 14.315 1.00 33.56 118 ILE A CA 1
ATOM 892 C C . ILE A 1 118 ? 31.834 6.527 15.238 1.00 33.56 118 ILE A C 1
ATOM 894 O O . ILE A 1 118 ? 32.201 7.666 14.956 1.00 33.56 118 ILE A O 1
ATOM 898 N N . THR A 1 119 ? 32.241 5.912 16.345 1.00 33.31 119 THR A N 1
ATOM 899 C CA . THR A 1 119 ? 33.407 6.389 17.099 1.00 33.31 119 THR A CA 1
ATOM 900 C C . THR A 1 119 ? 34.655 5.931 16.337 1.00 33.31 119 THR A C 1
ATOM 902 O O . THR A 1 119 ? 34.841 4.719 16.198 1.00 33.31 119 THR A O 1
ATOM 905 N N . PRO A 1 120 ? 35.517 6.825 15.815 1.00 37.00 120 PRO A N 1
ATOM 906 C CA . PRO A 1 120 ? 36.743 6.388 15.159 1.00 37.00 120 PRO A CA 1
ATOM 907 C C . PRO A 1 120 ? 37.678 5.791 16.217 1.00 37.00 120 PRO A C 1
ATOM 909 O O . PRO A 1 120 ? 38.013 6.467 17.191 1.00 37.00 120 PRO A O 1
ATOM 912 N N . LEU A 1 121 ? 38.103 4.537 16.041 1.00 36.12 121 LEU A N 1
ATOM 913 C CA . LEU A 1 121 ? 39.180 3.961 16.850 1.00 36.12 121 LEU A CA 1
ATOM 914 C C . LEU A 1 121 ? 40.549 4.382 16.279 1.00 36.12 121 LEU A C 1
ATOM 916 O O . LEU A 1 121 ? 40.681 4.504 15.058 1.00 36.12 121 LEU A O 1
ATOM 920 N N . PRO A 1 122 ? 41.570 4.616 17.127 1.00 39.94 122 PRO A N 1
ATOM 921 C CA . PRO A 1 122 ? 42.872 5.110 16.686 1.00 39.94 122 PRO A CA 1
ATOM 922 C C . PRO A 1 122 ? 43.607 4.045 15.866 1.00 39.94 122 PRO A C 1
ATOM 924 O O . PRO A 1 122 ? 43.631 2.880 16.253 1.00 39.94 122 PRO A O 1
ATOM 927 N N . VAL A 1 123 ? 44.236 4.451 14.762 1.00 47.19 123 VAL A N 1
ATOM 928 C CA . VAL A 1 123 ? 45.053 3.583 13.897 1.00 47.19 123 VAL A CA 1
ATOM 929 C C . VAL A 1 123 ? 46.440 3.358 14.520 1.00 47.19 123 VAL A C 1
ATOM 931 O O . VAL A 1 123 ? 47.146 4.343 14.747 1.00 47.19 123 VAL A O 1
ATOM 934 N N . PRO A 1 124 ? 46.899 2.106 14.717 1.00 46.78 124 PRO A N 1
ATOM 935 C CA . PRO A 1 124 ? 48.319 1.777 14.832 1.00 46.78 124 PRO A CA 1
ATOM 936 C C . PRO A 1 124 ? 48.850 1.169 13.513 1.00 46.78 124 PRO A C 1
ATOM 938 O O . PRO A 1 124 ? 48.077 0.607 12.734 1.00 46.78 124 PRO A O 1
ATOM 941 N N . PRO A 1 125 ? 50.160 1.287 13.224 1.00 47.31 125 PRO A N 1
ATOM 942 C CA . PRO A 1 125 ? 50.709 1.049 11.892 1.00 47.31 125 PRO A CA 1
ATOM 943 C C . PRO A 1 125 ? 50.816 -0.446 11.553 1.00 47.31 125 PRO A C 1
ATOM 945 O O . PRO A 1 125 ? 51.135 -1.274 12.404 1.00 47.31 125 PRO A O 1
ATOM 948 N N . ALA A 1 126 ? 50.584 -0.771 10.278 1.00 44.12 126 ALA A N 1
ATOM 949 C CA . ALA A 1 126 ? 50.792 -2.102 9.700 1.00 44.12 126 ALA A CA 1
ATOM 950 C C . ALA A 1 126 ? 52.270 -2.542 9.838 1.00 44.12 126 ALA A C 1
ATOM 952 O O . ALA A 1 126 ? 53.155 -1.683 9.793 1.00 44.12 126 ALA A O 1
ATOM 953 N N . PRO A 1 127 ? 52.572 -3.853 9.951 1.00 48.03 127 PRO A N 1
ATOM 954 C CA . PRO A 1 127 ? 52.587 -4.676 8.739 1.00 48.03 127 PRO A CA 1
ATOM 955 C C . PRO A 1 127 ? 52.172 -6.150 8.928 1.00 48.03 127 PRO A C 1
ATOM 957 O O . PRO A 1 127 ? 52.368 -6.748 9.980 1.00 48.03 127 PRO A O 1
ATOM 960 N N . SER A 1 128 ? 51.722 -6.736 7.815 1.00 41.97 128 SER A N 1
ATOM 961 C CA . SER A 1 128 ? 51.776 -8.148 7.390 1.00 41.97 128 SER A CA 1
ATOM 962 C C . SER A 1 128 ? 50.420 -8.764 7.037 1.00 41.97 128 SER A C 1
ATOM 964 O O . SER A 1 128 ? 49.446 -8.733 7.782 1.00 41.97 128 SER A O 1
ATOM 966 N N . VAL A 1 129 ? 50.389 -9.272 5.806 1.00 48.56 129 VAL A N 1
ATOM 967 C CA . VAL A 1 129 ? 49.253 -9.865 5.107 1.00 48.56 129 VAL A CA 1
ATOM 968 C C . VAL A 1 129 ? 48.903 -11.194 5.774 1.00 48.56 129 VAL A C 1
ATOM 970 O O . VAL A 1 129 ? 49.677 -12.145 5.695 1.00 48.56 129 VAL A O 1
ATOM 973 N N . GLN A 1 130 ? 47.729 -11.272 6.399 1.00 37.44 130 GLN A N 1
ATOM 974 C CA . GLN A 1 130 ? 47.077 -12.538 6.725 1.00 37.44 130 GLN A CA 1
ATOM 975 C C . GLN A 1 130 ? 45.642 -12.502 6.199 1.00 37.44 130 GLN A C 1
ATOM 977 O O . GLN A 1 130 ? 44.896 -11.548 6.416 1.00 37.44 130 GLN A O 1
ATOM 982 N N . SER A 1 131 ? 45.304 -13.540 5.440 1.00 37.62 131 SER A N 1
ATOM 983 C CA . SER A 1 131 ? 44.012 -13.792 4.812 1.00 37.62 131 SER A CA 1
ATOM 984 C C . SER A 1 131 ? 42.876 -13.718 5.829 1.00 37.62 131 SER A C 1
ATOM 986 O O . SER A 1 131 ? 42.757 -14.580 6.700 1.00 37.62 131 SER A O 1
ATOM 988 N N . VAL A 1 132 ? 42.033 -12.695 5.691 1.00 36.31 132 VAL A N 1
ATOM 989 C CA . VAL A 1 132 ? 40.793 -12.552 6.455 1.00 36.31 132 VAL A CA 1
ATOM 990 C C . VAL A 1 132 ? 39.844 -13.665 6.015 1.00 36.31 132 VAL A C 1
ATOM 992 O O . VAL A 1 132 ? 39.426 -13.715 4.859 1.00 36.31 132 VAL A O 1
ATOM 995 N N . ALA A 1 133 ? 39.524 -14.582 6.925 1.00 35.94 133 ALA A N 1
ATOM 996 C CA . ALA A 1 133 ? 38.446 -15.536 6.718 1.00 35.94 133 ALA A CA 1
ATOM 997 C C . ALA A 1 133 ? 37.132 -14.761 6.523 1.00 35.94 133 ALA A C 1
ATOM 999 O O . ALA A 1 133 ? 36.748 -13.961 7.378 1.00 35.94 133 ALA A O 1
ATOM 1000 N N . VAL A 1 134 ? 36.448 -14.984 5.398 1.00 36.88 134 VAL A N 1
ATOM 1001 C CA . VAL A 1 134 ? 35.111 -14.433 5.151 1.00 36.88 134 VAL A CA 1
ATOM 1002 C C . VAL A 1 134 ? 34.146 -15.114 6.117 1.00 36.88 134 VAL A C 1
ATOM 1004 O O . VAL A 1 134 ? 33.669 -16.219 5.870 1.00 36.88 134 VAL A O 1
ATOM 1007 N N . VAL A 1 135 ? 33.888 -14.472 7.253 1.00 36.44 135 VAL A N 1
ATOM 1008 C CA . VAL A 1 135 ? 32.790 -14.861 8.138 1.00 36.44 135 VAL A CA 1
ATOM 1009 C C . VAL A 1 135 ? 31.493 -14.415 7.451 1.00 36.44 135 VAL A C 1
ATOM 1011 O O . VAL A 1 135 ? 31.379 -13.232 7.111 1.00 36.44 135 VAL A O 1
ATOM 1014 N N . PRO A 1 136 ? 30.513 -15.308 7.220 1.00 33.78 136 PRO A N 1
ATOM 1015 C CA . PRO A 1 136 ? 29.201 -14.913 6.727 1.00 33.78 136 PRO A CA 1
ATOM 1016 C C . PRO A 1 136 ? 28.566 -13.971 7.751 1.00 33.78 136 PRO A C 1
ATOM 1018 O O . PRO A 1 136 ? 28.162 -14.392 8.833 1.00 33.78 136 PRO A O 1
ATOM 1021 N N . HIS A 1 137 ? 28.508 -12.681 7.438 1.00 31.88 137 HIS A N 1
ATOM 1022 C CA . HIS A 1 137 ? 27.796 -11.726 8.272 1.00 31.88 137 HIS A CA 1
ATOM 1023 C C . HIS A 1 137 ? 26.327 -11.760 7.862 1.00 31.88 137 HIS A C 1
ATOM 1025 O O . HIS A 1 137 ? 25.908 -11.121 6.897 1.00 31.88 137 HIS A O 1
ATOM 1031 N N . THR A 1 138 ? 25.536 -12.542 8.591 1.00 33.38 138 THR A N 1
ATOM 1032 C CA . THR A 1 138 ? 24.078 -12.441 8.559 1.00 33.38 138 THR A CA 1
ATOM 1033 C C . THR A 1 138 ? 23.709 -11.056 9.082 1.00 33.38 138 THR A C 1
ATOM 1035 O O . THR A 1 138 ? 23.817 -10.793 10.278 1.00 33.38 138 THR A O 1
ATOM 1038 N N . ILE A 1 139 ? 23.313 -10.146 8.191 1.00 38.84 139 ILE A N 1
ATOM 1039 C CA . ILE A 1 139 ? 22.828 -8.817 8.572 1.00 38.84 139 ILE A CA 1
ATOM 1040 C C . ILE A 1 139 ? 21.456 -9.019 9.228 1.00 38.84 139 ILE A C 1
ATOM 1042 O O . ILE A 1 139 ? 20.436 -9.122 8.547 1.00 38.84 139 ILE A O 1
ATOM 1046 N N . THR A 1 140 ? 21.423 -9.165 10.551 1.00 34.72 140 THR A N 1
ATOM 1047 C CA . THR A 1 140 ? 20.174 -9.155 11.321 1.00 34.72 140 THR A CA 1
ATOM 1048 C C . THR A 1 140 ? 19.463 -7.815 11.108 1.00 34.72 140 THR A C 1
ATOM 1050 O O . THR A 1 140 ? 20.122 -6.780 11.218 1.00 34.72 140 THR A O 1
ATOM 1053 N N . PRO A 1 141 ? 18.149 -7.788 10.815 1.00 40.50 141 PRO A N 1
ATOM 1054 C CA . PRO A 1 141 ? 17.405 -6.536 10.722 1.00 40.50 141 PRO A CA 1
ATOM 1055 C C . PRO A 1 141 ? 17.459 -5.820 12.080 1.00 40.50 141 PRO A C 1
ATOM 1057 O O . PRO A 1 141 ? 16.935 -6.322 13.071 1.00 40.50 141 PRO A O 1
ATOM 1060 N N . THR A 1 142 ? 18.131 -4.669 12.144 1.00 53.66 142 THR A N 1
ATOM 1061 C CA . THR A 1 142 ? 18.443 -3.974 13.408 1.00 53.66 142 THR A CA 1
ATOM 1062 C C . THR A 1 142 ? 17.226 -3.287 14.048 1.00 53.66 142 THR A C 1
ATOM 1064 O O . THR A 1 142 ? 17.293 -2.859 15.196 1.00 53.66 142 THR A O 1
ATOM 1067 N N . TYR A 1 143 ? 16.087 -3.209 13.354 1.00 63.00 143 TYR A N 1
ATOM 1068 C CA . TYR A 1 143 ? 14.842 -2.646 13.877 1.00 63.00 143 TYR A CA 1
ATOM 1069 C C . TYR A 1 143 ? 13.638 -3.452 13.384 1.00 63.00 143 TYR A C 1
ATOM 1071 O O . TYR A 1 143 ? 13.339 -3.487 12.190 1.00 63.00 143 TYR A O 1
ATOM 1079 N N . VAL A 1 144 ? 12.933 -4.079 14.324 1.00 65.38 144 VAL A N 1
ATOM 1080 C CA . VAL A 1 144 ? 11.635 -4.716 14.086 1.00 65.38 144 VAL A CA 1
ATOM 1081 C C . VAL A 1 144 ? 10.565 -3.785 14.656 1.00 65.38 144 VAL A C 1
ATOM 1083 O O . VAL A 1 144 ? 10.563 -3.550 15.868 1.00 65.38 144 VAL A O 1
ATOM 1086 N N . PRO A 1 145 ? 9.670 -3.224 13.825 1.00 77.00 145 PRO A N 1
ATOM 1087 C CA . PRO A 1 145 ? 8.589 -2.387 14.321 1.00 77.00 145 PRO A CA 1
ATOM 1088 C C . PRO A 1 145 ? 7.677 -3.155 15.275 1.00 77.00 145 PRO A C 1
ATOM 1090 O O . PRO A 1 145 ? 7.428 -4.344 15.089 1.00 77.00 145 PRO A O 1
ATOM 1093 N N . GLU A 1 146 ? 7.110 -2.461 16.259 1.00 80.94 146 GLU A N 1
ATOM 1094 C CA . GLU A 1 146 ? 6.237 -3.084 17.260 1.00 80.94 146 GLU A CA 1
ATOM 1095 C C . GLU A 1 146 ? 5.030 -3.786 16.619 1.00 80.94 146 GLU A C 1
ATOM 1097 O O . GLU A 1 146 ? 4.668 -4.891 17.006 1.00 80.94 146 GLU A O 1
ATOM 1102 N N . TRP A 1 147 ? 4.445 -3.200 15.571 1.00 86.19 147 TRP A N 1
ATOM 1103 C CA . TRP A 1 147 ? 3.319 -3.806 14.857 1.00 86.19 147 TRP A CA 1
ATOM 1104 C C . TRP A 1 147 ? 3.668 -5.163 14.226 1.00 86.19 147 TRP A C 1
ATOM 1106 O O . TRP A 1 147 ? 2.779 -5.994 14.050 1.00 86.19 147 TRP A O 1
ATOM 1116 N N . ALA A 1 148 ? 4.940 -5.421 13.903 1.00 82.75 148 ALA A N 1
ATOM 1117 C CA . ALA A 1 148 ? 5.363 -6.664 13.259 1.00 82.75 148 ALA A CA 1
ATOM 1118 C C . ALA A 1 148 ? 5.323 -7.862 14.222 1.00 82.75 148 ALA A C 1
ATOM 1120 O O . ALA A 1 148 ? 5.228 -9.004 13.778 1.00 82.75 148 ALA A O 1
ATOM 1121 N N . THR A 1 149 ? 5.344 -7.615 15.536 1.00 80.31 149 THR A N 1
ATOM 1122 C CA . THR A 1 149 ? 5.196 -8.657 16.564 1.00 80.31 149 THR A CA 1
ATOM 1123 C C . THR A 1 149 ? 3.746 -8.817 17.034 1.00 80.31 149 THR A C 1
ATOM 1125 O O . THR A 1 149 ? 3.416 -9.787 17.717 1.00 80.31 149 THR A O 1
ATOM 1128 N N . GLN A 1 150 ? 2.847 -7.908 16.643 1.00 85.56 150 GLN A N 1
ATOM 1129 C CA . GLN A 1 150 ? 1.444 -7.929 17.045 1.00 85.56 150 GLN A CA 1
ATOM 1130 C C . GLN A 1 150 ? 0.626 -8.858 16.140 1.00 85.56 150 GLN A C 1
ATOM 1132 O O . GLN A 1 150 ? 0.338 -8.535 14.988 1.00 85.56 150 GLN A O 1
ATOM 1137 N N . SER A 1 151 ? 0.164 -9.987 16.683 1.00 88.44 151 SER A N 1
ATOM 1138 C CA . SER A 1 151 ? -0.670 -10.957 15.949 1.00 88.44 151 SER A CA 1
ATOM 1139 C C . SER A 1 151 ? -1.966 -10.347 15.407 1.00 88.44 151 SER A C 1
ATOM 1141 O O . SER A 1 151 ? -2.395 -10.663 14.297 1.00 88.44 151 SER A O 1
ATOM 1143 N N . ALA A 1 152 ? -2.572 -9.421 16.156 1.00 89.44 152 ALA A N 1
ATOM 1144 C CA . ALA A 1 152 ? -3.750 -8.683 15.714 1.00 89.44 152 ALA A CA 1
ATOM 1145 C C . ALA A 1 152 ? -3.472 -7.884 14.431 1.00 89.44 152 ALA A C 1
ATOM 1147 O O . ALA A 1 152 ? -4.317 -7.863 13.535 1.00 89.44 152 ALA A O 1
ATOM 1148 N N . PHE A 1 153 ? -2.280 -7.290 14.310 1.00 92.88 153 PHE A N 1
ATOM 1149 C CA . PHE A 1 153 ? -1.862 -6.594 13.100 1.00 92.88 153 PHE A CA 1
ATOM 1150 C C . PHE A 1 153 ? -1.563 -7.586 11.974 1.00 92.88 153 PHE A C 1
ATOM 1152 O O . PHE A 1 153 ? -2.201 -7.527 10.924 1.00 92.88 153 PHE A O 1
ATOM 1159 N N . THR A 1 154 ? -0.646 -8.531 12.208 1.00 90.00 154 THR A N 1
ATOM 1160 C CA . THR A 1 154 ? -0.101 -9.433 11.177 1.00 90.00 154 THR A CA 1
ATOM 1161 C C . THR A 1 154 ? -1.107 -10.451 10.643 1.00 90.00 154 THR A C 1
ATOM 1163 O O . THR A 1 154 ? -0.924 -10.954 9.535 1.00 90.00 154 THR A O 1
ATOM 1166 N N . SER A 1 155 ? -2.212 -10.699 11.358 1.00 91.12 155 SER A N 1
ATOM 1167 C CA . SER A 1 155 ? -3.318 -11.544 10.885 1.00 91.12 155 SER A CA 1
ATOM 1168 C C . SER A 1 155 ? -3.871 -11.123 9.521 1.00 91.12 155 SER A C 1
ATOM 1170 O O . SER A 1 155 ? -4.339 -11.976 8.764 1.00 91.12 155 SER A O 1
ATOM 1172 N N . ILE A 1 156 ? -3.756 -9.836 9.169 1.00 92.56 156 ILE A N 1
ATOM 1173 C CA . ILE A 1 156 ? -4.183 -9.326 7.869 1.00 92.56 156 ILE A CA 1
ATOM 1174 C C . ILE A 1 156 ? -3.430 -9.965 6.707 1.00 92.56 156 ILE A C 1
ATOM 1176 O O . ILE A 1 156 ? -3.989 -10.037 5.623 1.00 92.56 156 ILE A O 1
ATOM 1180 N N . GLY A 1 157 ? -2.219 -10.496 6.907 1.00 87.25 157 GLY A N 1
ATOM 1181 C CA . GLY A 1 157 ? -1.470 -11.214 5.869 1.00 87.25 157 GLY A CA 1
ATOM 1182 C C . GLY A 1 157 ? -2.137 -12.515 5.401 1.00 87.25 157 GLY A C 1
ATOM 1183 O O . GLY A 1 157 ? -1.832 -13.014 4.325 1.00 87.25 157 GLY A O 1
ATOM 1184 N N . ALA A 1 158 ? -3.086 -13.059 6.171 1.00 90.38 158 ALA A N 1
ATOM 1185 C CA . ALA A 1 158 ? -3.875 -14.228 5.775 1.00 90.38 158 ALA A CA 1
ATOM 1186 C C . ALA A 1 158 ? -5.198 -13.858 5.071 1.00 90.38 158 ALA A C 1
ATOM 1188 O O . ALA A 1 158 ? -5.968 -14.736 4.677 1.00 90.38 158 ALA A O 1
ATOM 1189 N N . TRP A 1 159 ? -5.506 -12.566 4.919 1.00 92.12 159 TRP A N 1
ATOM 1190 C CA . TRP A 1 159 ? -6.808 -12.073 4.455 1.00 92.12 159 TRP A CA 1
ATOM 1191 C C . TRP A 1 159 ? -6.911 -11.921 2.932 1.00 92.12 159 TRP A C 1
ATOM 1193 O O . TRP A 1 159 ? -7.699 -11.111 2.455 1.00 92.12 159 TRP A O 1
ATOM 1203 N N . ASN A 1 160 ? -6.222 -12.754 2.151 1.00 87.38 160 ASN A N 1
ATOM 1204 C CA . ASN A 1 160 ? -6.164 -12.683 0.678 1.00 87.38 160 ASN A CA 1
ATOM 1205 C C . ASN A 1 160 ? -7.539 -12.628 -0.028 1.00 87.38 160 ASN A C 1
ATOM 1207 O O . ASN A 1 160 ? -7.691 -12.129 -1.145 1.00 87.38 160 ASN A O 1
ATOM 1211 N N . ARG A 1 161 ? -8.596 -13.144 0.614 1.00 89.81 161 ARG A N 1
ATOM 1212 C CA . ARG A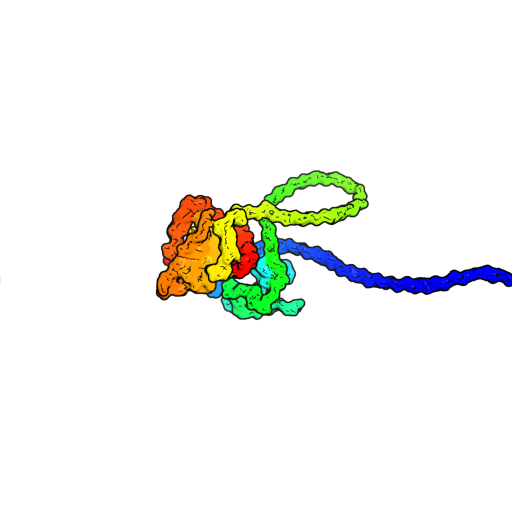 1 161 ? -9.971 -13.054 0.090 1.00 89.81 161 ARG A CA 1
ATOM 1213 C C . ARG A 1 161 ? -10.631 -11.698 0.346 1.00 89.81 161 ARG A C 1
ATOM 1215 O O . ARG A 1 161 ? -11.475 -11.300 -0.452 1.00 89.81 161 ARG A O 1
ATOM 1222 N N . LEU A 1 162 ? -10.242 -10.993 1.404 1.00 91.31 162 LEU A N 1
ATOM 1223 C CA . LEU A 1 162 ? -10.842 -9.745 1.889 1.00 91.31 162 LEU A CA 1
ATOM 1224 C C . LEU A 1 162 ? -9.996 -8.503 1.597 1.00 91.31 162 LEU A C 1
ATOM 1226 O O . LEU A 1 162 ? -10.528 -7.399 1.643 1.00 91.31 162 LEU A O 1
ATOM 1230 N N . VAL A 1 163 ? -8.705 -8.680 1.330 1.00 93.44 163 VAL A N 1
ATOM 1231 C CA . VAL A 1 163 ? -7.727 -7.616 1.112 1.00 93.44 163 VAL A CA 1
ATOM 1232 C C . VAL A 1 163 ? -6.815 -8.021 -0.040 1.00 93.44 163 VAL A C 1
ATOM 1234 O O . VAL A 1 163 ? -6.394 -9.171 -0.125 1.00 93.44 163 VAL A O 1
ATOM 1237 N N . ASP A 1 164 ? -6.541 -7.077 -0.931 1.00 92.19 164 ASP A N 1
ATOM 1238 C CA . ASP A 1 164 ? -5.505 -7.175 -1.968 1.00 92.19 164 ASP A CA 1
ATOM 1239 C C . ASP A 1 164 ? -4.665 -5.891 -2.088 1.00 92.19 164 ASP A C 1
ATOM 1241 O O . ASP A 1 164 ? -3.700 -5.851 -2.849 1.00 92.19 164 ASP A O 1
ATOM 1245 N N . ARG A 1 165 ? -5.007 -4.847 -1.323 1.00 91.69 165 ARG A N 1
ATOM 1246 C CA . ARG A 1 165 ? -4.387 -3.521 -1.348 1.00 91.69 165 ARG A CA 1
ATOM 1247 C C . ARG A 1 165 ? -4.141 -3.022 0.066 1.00 91.69 165 ARG A C 1
ATOM 1249 O O . ARG A 1 165 ? -4.976 -3.215 0.951 1.00 91.69 165 ARG A O 1
ATOM 1256 N N . MET A 1 166 ? -3.020 -2.337 0.266 1.00 93.38 166 MET A N 1
ATOM 1257 C CA . MET A 1 166 ? -2.653 -1.748 1.553 1.00 93.38 166 MET A CA 1
ATOM 1258 C C . MET A 1 166 ? -1.953 -0.399 1.368 1.00 93.38 166 MET A C 1
ATOM 1260 O O . MET A 1 166 ? -1.243 -0.186 0.389 1.00 93.38 166 MET A O 1
ATOM 1264 N N . GLY A 1 167 ? -2.143 0.517 2.312 1.00 91.62 167 GLY A N 1
ATOM 1265 C CA . GLY A 1 167 ? -1.516 1.833 2.331 1.00 91.62 167 GLY A CA 1
ATOM 1266 C C . GLY A 1 167 ? -1.526 2.460 3.723 1.00 91.62 167 GLY A C 1
ATOM 1267 O O . GLY A 1 167 ? -1.832 1.802 4.719 1.00 91.62 167 GLY A O 1
ATOM 1268 N N . ILE A 1 168 ? -1.206 3.749 3.787 1.00 92.62 168 ILE A N 1
ATOM 1269 C CA . ILE A 1 168 ? -1.226 4.577 4.995 1.00 92.62 168 ILE A CA 1
ATOM 1270 C C . ILE A 1 168 ? -2.240 5.696 4.801 1.00 92.62 168 ILE A C 1
ATOM 1272 O O . ILE A 1 168 ? -2.104 6.515 3.897 1.00 92.62 168 ILE A O 1
ATOM 1276 N N . LEU A 1 169 ? -3.227 5.773 5.684 1.00 90.19 169 LEU A N 1
ATOM 1277 C CA . LEU A 1 169 ? -4.073 6.947 5.812 1.00 90.19 169 LEU A CA 1
ATOM 1278 C C . LEU A 1 169 ? -3.234 8.108 6.349 1.00 90.19 169 LEU A C 1
ATOM 1280 O O . LEU A 1 169 ? -2.470 7.920 7.290 1.00 90.19 169 LEU A O 1
ATOM 1284 N N . GLU A 1 170 ? -3.356 9.301 5.773 1.00 85.81 170 GLU A N 1
ATOM 1285 C CA . GLU A 1 170 ? -2.585 10.466 6.221 1.00 85.81 170 GLU A CA 1
ATOM 1286 C C . GLU A 1 170 ? -3.161 11.095 7.500 1.00 85.81 170 GLU A C 1
ATOM 1288 O O . GLU A 1 170 ? -2.411 11.543 8.369 1.00 85.81 170 GLU A O 1
ATOM 1293 N N . LYS A 1 171 ? -4.494 11.084 7.648 1.00 83.19 171 LYS A N 1
ATOM 1294 C CA . LYS A 1 171 ? -5.217 11.662 8.793 1.00 83.19 171 LYS A CA 1
ATOM 1295 C C . LYS A 1 171 ? -6.404 10.773 9.229 1.00 83.19 171 LYS A C 1
ATOM 1297 O O . LYS A 1 171 ? -7.384 10.706 8.488 1.00 83.19 171 LYS A O 1
ATOM 1302 N N . PRO A 1 172 ? -6.372 10.143 10.428 1.00 86.88 172 PRO A N 1
ATOM 1303 C CA . PRO A 1 172 ? -5.198 9.959 11.289 1.00 86.88 172 PRO A CA 1
ATOM 1304 C C . PRO A 1 172 ? -4.143 9.093 10.6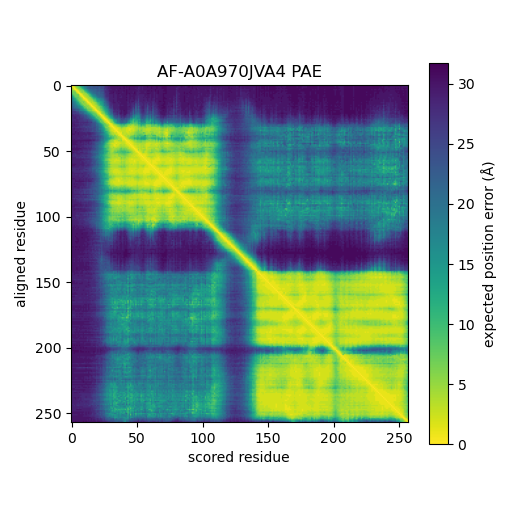09 1.00 86.88 172 PRO A C 1
ATOM 1306 O O . PRO A 1 172 ? -4.467 8.272 9.752 1.00 86.88 172 PRO A O 1
ATOM 1309 N N . ARG A 1 173 ? -2.887 9.243 11.029 1.00 90.06 173 ARG A N 1
ATOM 1310 C CA . ARG A 1 173 ? -1.802 8.511 10.399 1.00 90.06 173 ARG A CA 1
ATOM 1311 C C . ARG A 1 173 ? -1.783 7.044 10.807 1.00 90.06 173 ARG A C 1
ATOM 1313 O O . ARG A 1 173 ? -1.335 6.722 11.904 1.00 90.06 173 ARG A O 1
ATOM 1320 N N . THR A 1 174 ? -2.290 6.165 9.945 1.00 93.31 174 THR A N 1
ATOM 1321 C CA . THR A 1 174 ? -2.452 4.746 10.288 1.00 93.31 174 THR A CA 1
ATOM 1322 C C . THR A 1 174 ? -2.537 3.825 9.065 1.00 93.31 174 THR A C 1
ATOM 1324 O O . THR A 1 174 ? -3.024 4.255 8.018 1.00 93.31 174 THR A O 1
ATOM 1327 N N . PRO A 1 175 ? -2.103 2.555 9.165 1.00 95.06 175 PRO A N 1
ATOM 1328 C CA . PRO A 1 175 ? -2.314 1.557 8.124 1.00 95.06 175 PRO A CA 1
ATOM 1329 C C . PRO A 1 175 ? -3.784 1.346 7.759 1.00 95.06 175 PRO A C 1
ATOM 1331 O O . PRO A 1 175 ? -4.669 1.295 8.616 1.00 95.06 175 PRO A O 1
ATOM 1334 N N . ILE A 1 176 ? -4.027 1.174 6.466 1.00 94.81 176 ILE A N 1
ATOM 1335 C CA . ILE A 1 176 ? -5.339 0.909 5.887 1.00 94.81 176 ILE A CA 1
ATOM 1336 C C . ILE A 1 176 ? -5.223 -0.146 4.789 1.00 94.81 176 ILE A C 1
ATOM 1338 O O . ILE A 1 176 ? -4.243 -0.177 4.050 1.00 94.81 176 ILE A O 1
ATOM 1342 N N . ALA A 1 177 ? -6.219 -1.018 4.684 1.00 95.12 177 ALA A N 1
ATOM 1343 C CA . ALA A 1 177 ? -6.223 -2.146 3.766 1.00 95.12 177 ALA A CA 1
ATOM 1344 C C . ALA A 1 177 ? -7.628 -2.438 3.231 1.00 95.12 177 ALA A C 1
ATOM 1346 O O . ALA A 1 177 ? -8.622 -2.214 3.926 1.00 95.12 177 ALA A O 1
ATOM 1347 N N . TRP A 1 178 ? -7.727 -2.911 1.988 1.00 93.88 178 TRP A N 1
ATOM 1348 C CA . TRP A 1 178 ? -9.009 -3.152 1.323 1.00 93.88 178 TRP A CA 1
ATOM 1349 C C . TRP A 1 178 ? -8.893 -4.057 0.098 1.00 93.88 178 TRP A C 1
ATOM 1351 O O . TRP A 1 178 ? -7.804 -4.525 -0.238 1.00 93.88 178 TRP A O 1
ATOM 1361 N N . LYS A 1 179 ? -10.037 -4.316 -0.549 1.00 91.38 179 LYS A N 1
ATOM 1362 C CA . LYS A 1 179 ? -10.132 -5.117 -1.772 1.00 91.38 179 LYS A CA 1
ATOM 1363 C C . LYS A 1 179 ? -10.605 -4.303 -2.969 1.00 91.38 179 LYS A C 1
ATOM 1365 O O . LYS A 1 179 ? -11.675 -3.692 -2.899 1.00 91.38 179 LYS A O 1
ATOM 1370 N N . GLY A 1 180 ? -9.874 -4.400 -4.076 1.00 86.75 180 GLY A N 1
ATOM 1371 C CA . GLY A 1 180 ? -10.240 -3.823 -5.368 1.00 86.75 180 GLY A CA 1
ATOM 1372 C C . GLY A 1 180 ? -10.240 -2.291 -5.392 1.00 86.75 180 GLY A C 1
ATOM 1373 O O . GLY A 1 180 ? -9.931 -1.627 -4.407 1.00 86.75 180 GLY A O 1
ATOM 1374 N N . ASP A 1 181 ? -10.589 -1.714 -6.539 1.00 81.56 181 ASP A N 1
ATOM 1375 C CA . ASP A 1 181 ? -10.564 -0.252 -6.726 1.00 81.56 181 ASP A CA 1
ATOM 1376 C C . ASP A 1 181 ? -11.758 0.455 -6.077 1.00 81.56 181 ASP A C 1
ATOM 1378 O O . ASP A 1 181 ? -11.688 1.634 -5.735 1.00 81.56 181 ASP A O 1
ATOM 1382 N N . ARG A 1 182 ? -12.861 -0.277 -5.894 1.00 82.81 182 ARG A N 1
ATOM 1383 C CA . ARG A 1 182 ? -14.091 0.208 -5.264 1.00 82.81 182 ARG A CA 1
ATOM 1384 C C . ARG A 1 182 ? -14.455 -0.683 -4.078 1.00 82.81 182 ARG A C 1
ATOM 1386 O O . ARG A 1 182 ? -15.227 -1.637 -4.236 1.00 82.81 182 ARG A O 1
ATOM 1393 N N . PRO A 1 183 ? -13.854 -0.440 -2.906 1.00 85.31 183 PRO A N 1
ATOM 1394 C CA . PRO A 1 183 ? -13.986 -1.338 -1.774 1.00 85.31 183 PRO A CA 1
ATOM 1395 C C . PRO A 1 183 ? -15.388 -1.307 -1.173 1.00 85.31 183 PRO A C 1
ATOM 1397 O O . PRO A 1 183 ? -15.946 -0.254 -0.881 1.00 85.31 183 PRO A O 1
ATOM 1400 N N . LYS A 1 184 ? -15.929 -2.495 -0.885 1.00 86.62 184 LYS A N 1
ATOM 1401 C CA . LYS A 1 184 ? -17.129 -2.637 -0.041 1.00 86.62 184 LYS A CA 1
ATOM 1402 C C . LYS A 1 184 ? -16.815 -2.450 1.443 1.00 86.62 184 LYS A C 1
ATOM 1404 O O . LYS A 1 184 ? -17.697 -2.091 2.220 1.00 86.62 184 LYS A O 1
ATOM 1409 N N . VAL A 1 185 ? -15.578 -2.752 1.837 1.00 90.19 185 VAL A N 1
ATOM 1410 C CA . VAL A 1 185 ? -15.091 -2.667 3.215 1.00 90.19 185 VAL A CA 1
ATOM 1411 C C . VAL A 1 185 ? -13.662 -2.129 3.200 1.00 90.19 185 VAL A C 1
ATOM 1413 O O . VAL A 1 185 ? -12.831 -2.632 2.443 1.00 90.19 185 VAL A O 1
ATOM 1416 N N . LEU A 1 186 ? -13.384 -1.134 4.042 1.00 91.81 186 LEU A N 1
ATOM 1417 C CA . LEU A 1 186 ? -12.031 -0.715 4.406 1.00 91.81 186 LEU A CA 1
ATOM 1418 C C . LEU A 1 186 ? -11.706 -1.243 5.801 1.00 91.81 186 LEU A C 1
ATOM 1420 O O . LEU A 1 186 ? -12.541 -1.192 6.706 1.00 91.81 186 LEU A O 1
ATOM 1424 N N . TYR A 1 187 ? -10.477 -1.700 5.977 1.00 95.00 187 TYR A N 1
ATOM 1425 C CA . TYR A 1 187 ? -9.919 -2.110 7.254 1.00 95.00 187 TYR A CA 1
ATOM 1426 C C . TYR A 1 187 ? -8.877 -1.080 7.667 1.00 95.00 187 TYR A C 1
ATOM 1428 O O . TYR A 1 187 ? -7.876 -0.907 6.980 1.00 95.00 187 TYR A O 1
ATOM 1436 N N . VAL A 1 188 ? -9.105 -0.389 8.779 1.00 94.62 188 VAL A N 1
ATOM 1437 C CA . VAL A 1 188 ? -8.204 0.648 9.290 1.00 94.62 188 VAL A CA 1
ATOM 1438 C C . VAL A 1 188 ? -7.608 0.182 10.604 1.00 94.62 188 VAL A C 1
ATOM 1440 O O . VAL A 1 188 ? -8.332 -0.203 11.523 1.00 94.62 188 VAL A O 1
ATOM 1443 N N . TRP A 1 189 ? -6.287 0.212 10.715 1.00 95.38 189 TRP A N 1
ATOM 1444 C CA . TRP A 1 189 ? -5.624 -0.141 11.956 1.00 95.38 189 TRP A CA 1
ATOM 1445 C C . TRP A 1 189 ? -5.845 0.948 13.010 1.00 95.38 189 TRP A C 1
ATOM 1447 O O . TRP A 1 189 ? -5.740 2.142 12.737 1.00 95.38 189 TRP A O 1
ATOM 1457 N N . THR A 1 190 ? -6.169 0.548 14.235 1.00 92.44 190 THR A N 1
ATOM 1458 C CA . THR A 1 190 ? -6.437 1.487 15.342 1.00 92.44 190 THR A CA 1
ATOM 1459 C C . THR A 1 190 ? -5.356 1.469 16.418 1.00 92.44 190 THR A C 1
ATOM 1461 O O . THR A 1 190 ? -5.534 2.090 17.461 1.00 92.44 190 THR A O 1
ATOM 1464 N N . GLY A 1 191 ? -4.272 0.715 16.215 1.00 90.31 191 GLY A N 1
ATOM 1465 C CA . GLY A 1 191 ? -3.246 0.454 17.229 1.00 90.31 191 GLY A CA 1
ATOM 1466 C C . GLY A 1 191 ? -3.422 -0.837 18.014 1.00 90.31 191 GLY A C 1
ATOM 1467 O O . GLY A 1 191 ? -2.457 -1.341 18.570 1.00 90.31 191 GLY A O 1
ATOM 1468 N N . LYS A 1 192 ? -4.642 -1.382 18.050 1.00 89.06 192 LYS A N 1
ATOM 1469 C CA . LYS A 1 192 ? -4.948 -2.646 18.744 1.00 89.06 192 LYS A CA 1
ATOM 1470 C C . LYS A 1 192 ? -5.684 -3.651 17.870 1.00 89.06 192 LYS A C 1
ATOM 1472 O O . LYS A 1 192 ? -5.531 -4.854 18.049 1.00 89.06 192 LYS A O 1
ATOM 1477 N N . SER A 1 193 ? -6.524 -3.166 16.960 1.00 92.69 193 SER A N 1
ATOM 1478 C CA . SER A 1 193 ? -7.328 -4.009 16.076 1.00 92.69 193 SER A CA 1
ATOM 1479 C C . SER A 1 193 ? -7.619 -3.315 14.747 1.00 92.69 193 SER A C 1
ATOM 1481 O O . SER A 1 193 ? -7.545 -2.084 14.636 1.00 92.69 193 SER A O 1
ATOM 1483 N N . TRP A 1 194 ? -7.970 -4.119 13.745 1.00 93.88 194 TRP A N 1
ATOM 1484 C CA . TRP A 1 194 ? -8.467 -3.655 12.454 1.00 93.88 194 TRP A CA 1
ATOM 1485 C C . TRP A 1 194 ? -9.952 -3.286 12.558 1.00 93.88 194 TRP A C 1
ATOM 1487 O O . TRP A 1 194 ? -10.811 -4.153 12.717 1.00 93.88 194 TRP A O 1
ATOM 1497 N N . TYR A 1 195 ? -10.254 -1.995 12.455 1.00 94.38 195 TYR A N 1
ATOM 1498 C CA . TYR A 1 195 ? -11.613 -1.465 12.422 1.00 94.38 195 TYR A CA 1
ATOM 1499 C C . TYR A 1 195 ? -12.192 -1.530 11.008 1.00 94.38 195 TYR A C 1
ATOM 1501 O O . TYR A 1 195 ? -11.518 -1.178 10.043 1.00 94.38 195 TYR A O 1
ATOM 1509 N N . GLN A 1 196 ? -13.448 -1.958 10.884 1.00 92.75 196 GLN A N 1
ATOM 1510 C CA . GLN A 1 196 ? -14.128 -2.103 9.597 1.00 92.75 196 GLN A CA 1
ATOM 1511 C C . GLN A 1 196 ? -15.015 -0.896 9.301 1.00 92.75 196 GLN A C 1
ATOM 1513 O O . GLN A 1 196 ? -15.934 -0.598 10.062 1.00 92.75 196 GLN A O 1
ATOM 1518 N N . ILE A 1 197 ? -14.804 -0.272 8.147 1.00 90.19 197 ILE A N 1
ATOM 1519 C CA . ILE A 1 197 ? -15.702 0.731 7.574 1.00 90.19 197 ILE A CA 1
ATOM 1520 C C . ILE A 1 197 ? -16.397 0.091 6.379 1.00 90.19 197 ILE A C 1
ATOM 1522 O O . ILE A 1 197 ? -15.732 -0.448 5.498 1.00 90.19 197 ILE A O 1
ATOM 1526 N N . ARG A 1 198 ? -17.729 0.121 6.345 1.00 87.88 198 ARG A N 1
ATOM 1527 C CA . ARG A 1 198 ? -18.521 -0.500 5.276 1.00 87.88 198 ARG A CA 1
ATOM 1528 C C . ARG A 1 198 ? -19.100 0.564 4.359 1.00 87.88 198 ARG A C 1
ATOM 1530 O O . ARG A 1 198 ? -19.615 1.569 4.838 1.00 87.88 198 ARG A O 1
ATOM 1537 N N . ALA A 1 199 ? -19.065 0.299 3.059 1.00 80.81 199 ALA A N 1
ATOM 1538 C CA . ALA A 1 199 ? -19.789 1.097 2.084 1.00 80.81 199 ALA A CA 1
ATOM 1539 C C . ALA A 1 199 ? -21.298 0.994 2.323 1.00 80.81 199 ALA A C 1
ATOM 1541 O O . ALA A 1 199 ? -21.819 -0.079 2.649 1.00 80.81 199 ALA A O 1
ATOM 1542 N N . GLY A 1 200 ? -21.997 2.121 2.168 1.00 68.69 200 GLY A N 1
ATOM 1543 C CA . GLY A 1 200 ? -23.456 2.146 2.155 1.00 68.69 200 GLY A CA 1
ATOM 1544 C C . GLY A 1 200 ? -24.006 1.270 1.026 1.00 68.69 200 GLY A C 1
ATOM 1545 O O . GLY A 1 200 ? -23.334 1.046 0.020 1.00 68.69 200 GLY A O 1
ATOM 1546 N N . LYS A 1 201 ? -25.240 0.773 1.185 1.00 58.38 201 LYS A N 1
ATOM 1547 C CA . LYS A 1 201 ? -25.874 -0.195 0.266 1.00 58.38 201 LYS A CA 1
ATOM 1548 C C . LYS A 1 201 ? -25.925 0.248 -1.207 1.00 58.38 201 LYS A C 1
ATOM 1550 O O . LYS A 1 201 ? -26.072 -0.616 -2.063 1.00 58.38 201 LYS A O 1
ATOM 1555 N N . GLU A 1 202 ? -25.787 1.542 -1.493 1.00 52.56 202 GLU A N 1
ATOM 1556 C CA . GLU A 1 202 ? -26.026 2.118 -2.823 1.00 52.56 202 GLU A CA 1
ATOM 1557 C C . GLU A 1 202 ? -24.808 2.801 -3.467 1.00 52.56 202 GLU A C 1
ATOM 1559 O O . GLU A 1 202 ? -24.927 3.300 -4.580 1.00 52.56 202 GLU A O 1
ATOM 1564 N N . SER A 1 203 ? -23.624 2.804 -2.836 1.00 52.91 203 SER A N 1
ATOM 1565 C CA . SER A 1 203 ? -22.454 3.482 -3.417 1.00 52.91 203 SER A CA 1
ATOM 1566 C C . SER A 1 203 ? -21.175 2.653 -3.340 1.00 52.91 203 SER A C 1
ATOM 1568 O O . SER A 1 203 ? -20.676 2.320 -2.265 1.00 52.91 203 SER A O 1
ATOM 1570 N N . LEU A 1 204 ? -20.626 2.346 -4.516 1.00 56.66 204 LEU A N 1
ATOM 1571 C CA . LEU A 1 204 ? -19.239 1.932 -4.692 1.00 56.66 204 LEU A CA 1
ATOM 1572 C C . LEU A 1 204 ? -18.362 3.194 -4.639 1.00 56.66 204 LEU A C 1
ATOM 1574 O O . LEU A 1 204 ? -18.027 3.759 -5.679 1.00 56.66 204 LEU A O 1
ATOM 1578 N N . ALA A 1 205 ? -18.038 3.642 -3.429 1.00 62.97 205 ALA A N 1
ATOM 1579 C CA . ALA A 1 205 ? -17.255 4.854 -3.205 1.00 62.97 205 ALA A CA 1
ATOM 1580 C C . ALA A 1 205 ? -15.749 4.615 -3.401 1.00 62.97 205 ALA A C 1
ATOM 1582 O O . ALA A 1 205 ? -15.235 3.511 -3.180 1.00 62.97 205 ALA A O 1
ATOM 1583 N N . ILE A 1 206 ? -15.033 5.668 -3.792 1.00 71.19 206 ILE A N 1
ATOM 1584 C CA . ILE A 1 206 ? -13.564 5.677 -3.817 1.00 71.19 206 ILE A CA 1
ATOM 1585 C C . ILE A 1 206 ? -13.068 5.583 -2.356 1.00 71.19 206 ILE A C 1
ATOM 1587 O O . ILE A 1 206 ? -13.716 6.148 -1.469 1.00 71.19 206 ILE A O 1
ATOM 1591 N N . PRO A 1 207 ? -11.943 4.896 -2.052 1.00 72.06 207 PRO A N 1
ATOM 1592 C CA . PRO A 1 207 ? -11.451 4.754 -0.676 1.00 72.06 207 PRO A CA 1
ATOM 1593 C C . PRO A 1 207 ? -11.415 6.067 0.124 1.00 72.06 207 PRO A C 1
ATOM 1595 O O . PRO A 1 207 ? -11.818 6.091 1.284 1.00 72.06 207 PRO A O 1
ATOM 1598 N N . SER A 1 208 ? -10.999 7.171 -0.500 1.00 72.50 208 SER A N 1
ATOM 1599 C CA . SER A 1 208 ? -10.914 8.500 0.117 1.00 72.50 208 SER A CA 1
ATOM 1600 C C . SER A 1 208 ? -12.274 9.085 0.526 1.00 72.50 208 SER A C 1
ATOM 1602 O O . SER A 1 208 ? -12.370 9.734 1.570 1.00 72.50 208 SER A O 1
ATOM 1604 N N . GLU A 1 209 ? -13.336 8.826 -0.241 1.00 75.44 209 GLU A N 1
ATOM 1605 C CA . GLU A 1 209 ? -14.704 9.266 0.064 1.00 75.44 209 GLU A CA 1
ATOM 1606 C C . GLU A 1 209 ? -15.299 8.474 1.229 1.00 75.44 209 GLU A C 1
ATOM 1608 O O . GLU A 1 209 ? -15.916 9.044 2.128 1.00 75.44 209 GLU A O 1
ATOM 1613 N N . LEU A 1 210 ? -15.063 7.159 1.254 1.00 77.94 210 LEU A N 1
ATOM 1614 C CA . LEU A 1 210 ? -15.548 6.290 2.325 1.00 77.94 210 LEU A CA 1
ATOM 1615 C C . LEU A 1 210 ? -14.930 6.662 3.680 1.00 77.94 210 LEU A C 1
ATOM 1617 O O . LEU A 1 210 ? -15.565 6.531 4.723 1.00 77.94 210 LEU A O 1
ATOM 1621 N N . ILE A 1 211 ? -13.690 7.151 3.666 1.00 82.69 211 ILE A N 1
ATOM 1622 C CA . ILE A 1 211 ? -12.975 7.586 4.867 1.00 82.69 211 ILE A CA 1
ATOM 1623 C C . ILE A 1 211 ? -13.520 8.920 5.391 1.00 82.69 211 ILE A C 1
ATOM 1625 O O . ILE A 1 211 ? -13.556 9.100 6.610 1.00 82.69 211 ILE A O 1
ATOM 1629 N N . LYS A 1 212 ? -13.996 9.824 4.517 1.00 81.00 212 LYS A N 1
ATOM 1630 C CA . LYS A 1 212 ? -14.459 11.182 4.874 1.00 81.00 212 LYS A CA 1
ATOM 1631 C C . LYS A 1 212 ? -15.467 11.176 6.029 1.00 81.00 212 LYS A C 1
ATOM 1633 O O . LYS A 1 212 ? -15.305 11.926 6.988 1.00 81.00 212 LYS A O 1
ATOM 1638 N N . GLY A 1 213 ? -16.447 10.269 6.000 1.00 79.12 213 GLY A N 1
ATOM 1639 C CA . GLY A 1 213 ? -17.468 10.140 7.052 1.00 79.12 213 GLY A CA 1
ATOM 1640 C C . GLY A 1 213 ? -16.978 9.539 8.378 1.00 79.12 213 GLY A C 1
ATOM 1641 O O . GLY A 1 213 ? -17.686 9.601 9.379 1.00 79.12 213 GLY A O 1
ATOM 1642 N N . HIS A 1 214 ? -15.773 8.965 8.409 1.00 85.62 214 HIS A N 1
ATOM 1643 C CA . HIS A 1 214 ? -15.255 8.193 9.542 1.00 85.62 214 HIS A CA 1
ATOM 1644 C C . HIS A 1 214 ? -13.977 8.776 10.163 1.00 85.62 214 HIS A C 1
ATOM 1646 O O . HIS A 1 214 ? -13.536 8.272 11.198 1.00 85.62 214 HIS A O 1
ATOM 1652 N N . VAL A 1 215 ? -13.400 9.849 9.598 1.00 85.56 215 VAL A N 1
ATOM 1653 C CA . VAL A 1 215 ? -12.145 10.465 10.080 1.00 85.56 215 VAL A CA 1
ATOM 1654 C C . VAL A 1 215 ? -12.200 10.777 11.576 1.00 85.56 215 VAL A C 1
ATOM 1656 O O . VAL A 1 215 ? -11.281 10.422 12.312 1.00 85.56 215 VAL A O 1
ATOM 1659 N N . TYR A 1 216 ? -13.288 11.389 12.052 1.00 86.19 216 TYR A N 1
ATOM 1660 C CA . TYR A 1 216 ? -13.435 11.743 13.467 1.00 86.19 216 TYR A CA 1
ATOM 1661 C C . TYR A 1 216 ? -13.410 10.509 14.382 1.00 86.19 216 TYR A C 1
ATOM 1663 O O . TYR A 1 216 ? -12.663 10.469 15.362 1.00 86.19 216 TYR A O 1
ATOM 1671 N N . SER A 1 217 ? -14.181 9.471 14.044 1.00 88.19 217 SER A N 1
ATOM 1672 C CA . SER A 1 217 ? -14.210 8.215 14.801 1.00 88.19 217 SER A CA 1
ATOM 1673 C C . SER A 1 217 ? -12.846 7.530 14.801 1.00 88.19 217 SER A C 1
ATOM 1675 O O . SER A 1 217 ? -12.408 7.051 15.847 1.00 88.19 217 SER A O 1
ATOM 1677 N N . LEU A 1 218 ? -12.152 7.522 13.659 1.00 90.56 218 LEU A N 1
ATOM 1678 C CA . LEU A 1 218 ? -10.802 6.974 13.537 1.00 90.56 218 LEU A CA 1
ATOM 1679 C C . LEU A 1 218 ? -9.806 7.733 14.419 1.00 90.56 218 LEU A C 1
ATOM 1681 O O . LEU A 1 218 ? -9.080 7.094 15.176 1.00 90.56 218 LEU A O 1
ATOM 1685 N N . MET A 1 219 ? -9.804 9.072 14.384 1.00 89.19 219 MET A N 1
ATOM 1686 C CA . MET A 1 219 ? -8.943 9.884 15.255 1.00 89.19 219 MET A CA 1
ATOM 1687 C C . MET A 1 219 ? -9.211 9.583 16.728 1.00 89.19 219 MET A C 1
ATOM 1689 O O . MET A 1 219 ? -8.276 9.355 17.492 1.00 89.19 219 MET A O 1
ATOM 1693 N N . ARG A 1 220 ? -10.488 9.510 17.125 1.00 90.00 220 ARG A N 1
ATOM 1694 C CA . ARG A 1 220 ? -10.862 9.167 18.500 1.00 90.00 220 ARG A CA 1
ATOM 1695 C C . ARG A 1 220 ? -10.332 7.788 18.897 1.00 90.00 220 ARG A C 1
ATOM 1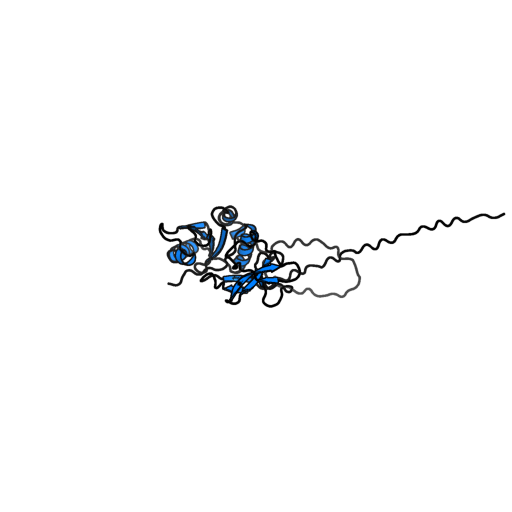697 O O . ARG A 1 220 ? -9.769 7.662 19.980 1.00 90.00 220 ARG A O 1
ATOM 1704 N N . MET A 1 221 ? -10.479 6.7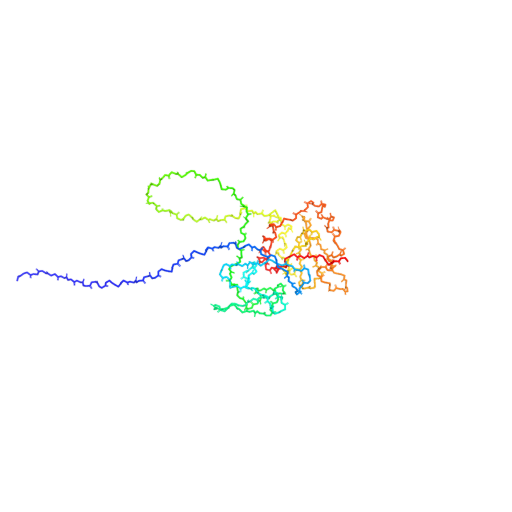69 18.050 1.00 91.69 221 MET A N 1
ATOM 1705 C CA . MET A 1 221 ? -10.014 5.407 18.348 1.00 91.69 221 MET A CA 1
ATOM 1706 C C . MET A 1 221 ? -8.488 5.311 18.425 1.00 91.69 221 MET A C 1
ATOM 1708 O O . MET A 1 221 ? -7.971 4.730 19.376 1.00 91.69 221 MET A O 1
ATOM 1712 N N . VAL A 1 222 ? -7.774 5.914 17.471 1.00 91.38 222 VAL A N 1
ATOM 1713 C CA . VAL A 1 222 ? -6.303 5.959 17.445 1.00 91.38 222 VAL A CA 1
ATOM 1714 C C . VAL A 1 222 ? -5.758 6.651 18.697 1.00 91.38 222 VAL A C 1
ATOM 1716 O O . VAL A 1 222 ? -4.914 6.082 19.388 1.00 91.38 222 VAL A O 1
ATOM 1719 N N . ASN A 1 223 ? -6.311 7.815 19.054 1.00 90.44 223 ASN A N 1
ATOM 1720 C CA . ASN A 1 223 ? -5.917 8.550 20.258 1.00 90.44 223 ASN A CA 1
ATOM 1721 C C . ASN A 1 223 ? -6.244 7.769 21.538 1.00 90.44 223 ASN A C 1
ATOM 1723 O O . ASN A 1 223 ? -5.413 7.684 22.435 1.00 90.44 223 ASN A O 1
ATOM 1727 N N . THR A 1 224 ? -7.424 7.142 21.614 1.00 92.44 224 THR A N 1
ATOM 1728 C CA . THR A 1 224 ? -7.814 6.300 22.765 1.00 92.44 224 THR A CA 1
ATOM 1729 C C . THR A 1 224 ? -6.860 5.118 22.953 1.00 92.44 224 THR A C 1
ATOM 1731 O O . THR A 1 224 ? -6.598 4.691 24.075 1.00 92.44 224 THR A O 1
ATOM 1734 N N . ASN A 1 225 ? -6.317 4.587 21.858 1.00 91.38 225 ASN A N 1
ATOM 1735 C CA . ASN A 1 225 ? -5.357 3.491 21.886 1.00 91.38 225 ASN A CA 1
ATOM 1736 C C . ASN A 1 225 ? -3.901 3.948 22.034 1.00 91.38 225 ASN A C 1
ATOM 1738 O O . ASN A 1 225 ? -3.024 3.089 22.051 1.00 91.38 225 ASN A O 1
ATOM 1742 N N . ASN A 1 226 ? -3.653 5.257 22.156 1.00 88.75 226 ASN A N 1
ATOM 1743 C CA . ASN A 1 226 ? -2.324 5.865 22.195 1.00 88.75 226 ASN A CA 1
ATOM 1744 C C . ASN A 1 226 ? -1.424 5.417 21.028 1.00 88.75 226 ASN A C 1
ATOM 1746 O O . ASN A 1 226 ? -0.227 5.183 21.186 1.00 88.75 226 ASN A O 1
ATOM 1750 N N . PHE A 1 227 ? -2.024 5.238 19.852 1.00 89.88 227 PHE A N 1
ATOM 1751 C CA . PHE A 1 227 ? -1.323 4.734 18.683 1.00 89.88 227 PHE A CA 1
ATOM 1752 C C . PHE A 1 227 ? -0.760 5.872 17.842 1.00 89.88 227 PHE A C 1
ATOM 1754 O O . PHE A 1 227 ? -1.456 6.834 17.531 1.00 89.88 227 PHE A O 1
ATOM 1761 N N . THR A 1 228 ? 0.50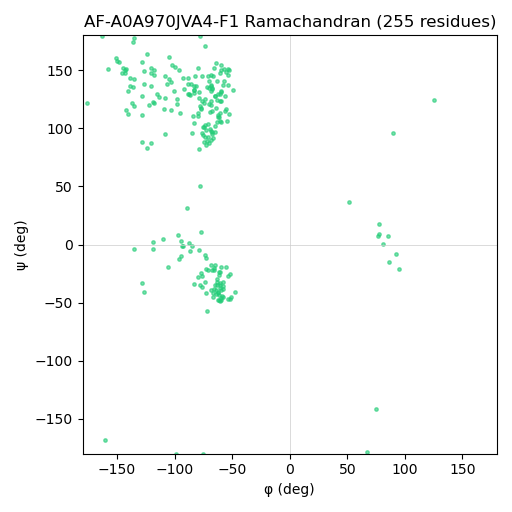2 5.741 17.439 1.00 88.12 228 THR A N 1
ATOM 1762 C CA . THR A 1 228 ? 1.169 6.682 16.537 1.00 88.12 228 THR A CA 1
ATOM 1763 C C . THR A 1 228 ? 1.982 5.904 15.513 1.00 88.12 228 THR A C 1
ATOM 1765 O O . THR A 1 228 ? 2.876 5.142 15.877 1.00 88.12 228 THR A O 1
ATOM 1768 N N . TRP A 1 229 ? 1.691 6.105 14.229 1.00 90.00 229 TRP A N 1
ATOM 1769 C CA . TRP A 1 229 ? 2.461 5.501 13.144 1.00 90.00 229 TRP A CA 1
ATOM 1770 C C . TRP A 1 229 ? 3.717 6.318 12.824 1.00 90.00 229 TRP A C 1
ATOM 1772 O O . TRP A 1 229 ? 3.637 7.531 12.605 1.00 90.00 229 TRP A O 1
ATOM 1782 N N . LYS A 1 230 ? 4.873 5.652 12.749 1.00 83.62 230 LYS A N 1
ATOM 1783 C CA . LYS A 1 230 ? 6.159 6.280 12.415 1.00 83.62 230 LYS A CA 1
ATOM 1784 C C . LYS A 1 230 ? 6.382 6.300 10.904 1.00 83.62 230 LYS A C 1
ATOM 1786 O O . LYS A 1 230 ? 6.064 5.343 10.206 1.00 83.62 230 LYS A O 1
ATOM 1791 N N . ASP A 1 231 ? 6.994 7.369 10.391 1.00 76.38 231 ASP A N 1
ATOM 1792 C CA . ASP A 1 231 ? 7.359 7.467 8.969 1.00 76.38 231 ASP A CA 1
ATOM 1793 C C . ASP A 1 231 ? 8.199 6.278 8.502 1.00 76.38 231 ASP A C 1
ATOM 1795 O O . ASP A 1 231 ? 7.872 5.663 7.485 1.00 76.38 231 ASP A O 1
ATOM 1799 N N . ALA A 1 232 ? 9.222 5.935 9.289 1.00 72.50 232 ALA A N 1
ATOM 1800 C CA . ALA A 1 232 ? 10.157 4.848 9.010 1.00 72.50 232 ALA A CA 1
ATOM 1801 C C . ALA A 1 232 ? 9.461 3.484 8.842 1.00 72.50 232 ALA A C 1
ATOM 1803 O O . ALA A 1 232 ? 9.870 2.679 8.007 1.00 72.50 232 ALA A O 1
ATOM 1804 N N . ASP A 1 233 ? 8.357 3.257 9.558 1.00 82.50 233 ASP A N 1
ATOM 1805 C CA . ASP A 1 233 ? 7.603 2.001 9.515 1.00 82.50 233 ASP A CA 1
ATOM 1806 C C . ASP A 1 233 ? 6.849 1.824 8.193 1.00 82.50 233 ASP A C 1
ATOM 1808 O O . ASP A 1 233 ? 6.535 0.702 7.803 1.00 82.50 233 ASP A O 1
ATOM 1812 N N . SER A 1 234 ? 6.579 2.918 7.470 1.00 83.94 234 SER A N 1
ATOM 1813 C CA . SER A 1 234 ? 5.831 2.883 6.206 1.00 83.94 234 SER A CA 1
ATOM 1814 C C . SER A 1 234 ? 6.573 2.095 5.130 1.00 83.94 234 SER A C 1
ATOM 1816 O O . SER A 1 234 ? 5.949 1.347 4.385 1.00 83.94 234 SER A O 1
ATOM 1818 N N . ALA A 1 235 ? 7.899 2.238 5.063 1.00 74.50 235 ALA A N 1
ATOM 1819 C CA . ALA A 1 235 ? 8.731 1.494 4.122 1.00 74.50 235 ALA A CA 1
ATOM 1820 C C . ALA A 1 235 ? 8.775 -0.002 4.477 1.00 74.50 235 ALA A C 1
ATOM 1822 O O . ALA A 1 235 ? 8.692 -0.857 3.599 1.00 74.50 235 ALA A O 1
ATOM 1823 N N . ILE A 1 236 ? 8.834 -0.322 5.772 1.00 78.25 236 ILE A N 1
ATOM 1824 C CA . ILE A 1 236 ? 8.831 -1.709 6.253 1.00 78.25 236 ILE A CA 1
ATOM 1825 C C . ILE A 1 236 ? 7.475 -2.364 5.962 1.00 78.25 236 ILE A C 1
ATOM 1827 O O . ILE A 1 236 ? 7.428 -3.492 5.475 1.00 78.25 236 ILE A O 1
ATOM 1831 N N . LEU A 1 237 ? 6.371 -1.642 6.179 1.00 86.19 237 LEU A N 1
ATOM 1832 C CA . LEU A 1 237 ? 5.035 -2.125 5.838 1.00 86.19 237 LEU A CA 1
ATOM 1833 C C . LEU A 1 237 ? 4.849 -2.291 4.325 1.00 86.19 237 LEU A C 1
ATOM 1835 O O . LEU A 1 237 ? 4.229 -3.263 3.911 1.00 86.19 237 LEU A O 1
ATOM 1839 N N . ALA A 1 238 ? 5.398 -1.390 3.504 1.00 79.44 238 ALA A N 1
ATOM 1840 C CA . ALA A 1 238 ? 5.355 -1.514 2.047 1.00 79.44 238 ALA A CA 1
ATOM 1841 C C . ALA A 1 238 ? 6.022 -2.812 1.571 1.00 79.44 238 ALA A C 1
ATOM 1843 O O . ALA A 1 238 ? 5.446 -3.542 0.766 1.00 79.44 238 ALA A O 1
ATOM 1844 N N . ASN A 1 239 ? 7.193 -3.136 2.130 1.00 72.75 239 ASN A N 1
ATOM 1845 C CA . ASN A 1 239 ? 7.861 -4.411 1.878 1.00 72.75 239 ASN A CA 1
ATOM 1846 C C . ASN A 1 239 ? 6.995 -5.595 2.328 1.00 72.75 239 ASN A C 1
ATOM 1848 O O . ASN A 1 239 ? 6.752 -6.540 1.583 1.00 72.75 239 ASN A O 1
ATOM 1852 N N . GLN A 1 240 ? 6.477 -5.520 3.555 1.00 81.31 240 GLN A N 1
ATOM 1853 C CA . GLN A 1 240 ? 5.677 -6.590 4.136 1.00 81.31 240 GLN A CA 1
ATOM 1854 C C . GLN A 1 240 ? 4.370 -6.835 3.362 1.00 81.31 240 GLN A C 1
ATOM 1856 O O . GLN A 1 240 ? 3.945 -7.981 3.232 1.00 81.31 240 GLN A O 1
ATOM 1861 N N . ALA A 1 241 ? 3.756 -5.785 2.813 1.00 84.12 241 ALA A N 1
ATOM 1862 C CA . ALA A 1 241 ? 2.592 -5.885 1.942 1.00 84.12 241 ALA A CA 1
ATOM 1863 C C . ALA A 1 241 ? 2.916 -6.689 0.676 1.00 84.12 241 ALA A C 1
ATOM 1865 O O . ALA A 1 241 ? 2.151 -7.587 0.331 1.00 84.12 241 ALA A O 1
ATOM 1866 N N . ALA A 1 242 ? 4.073 -6.449 0.050 1.00 75.56 242 ALA A N 1
ATOM 1867 C CA . ALA A 1 242 ? 4.527 -7.240 -1.093 1.00 75.56 242 ALA A CA 1
ATOM 1868 C C . ALA A 1 242 ? 4.751 -8.717 -0.716 1.00 75.56 242 ALA A C 1
ATOM 1870 O O . ALA A 1 242 ? 4.317 -9.605 -1.446 1.00 75.56 242 ALA A O 1
ATOM 1871 N N . VAL A 1 243 ? 5.326 -8.995 0.463 1.00 78.75 243 VAL A N 1
ATOM 1872 C CA . VAL A 1 243 ? 5.473 -10.368 0.991 1.00 78.75 243 VAL A CA 1
ATOM 1873 C C . VAL A 1 243 ? 4.115 -11.057 1.187 1.00 78.75 243 VAL A C 1
ATOM 1875 O O . VAL A 1 243 ? 3.994 -12.257 0.956 1.00 78.75 243 VAL A O 1
ATOM 1878 N N . TRP A 1 244 ? 3.078 -10.313 1.581 1.00 84.75 244 TRP A N 1
ATOM 1879 C CA . TRP A 1 244 ? 1.704 -10.822 1.671 1.00 84.75 244 TRP A CA 1
ATOM 1880 C C . TRP A 1 244 ? 0.984 -10.911 0.316 1.00 84.75 244 TRP A C 1
ATOM 1882 O O . TRP A 1 244 ? -0.130 -11.421 0.257 1.00 84.75 244 TRP A O 1
ATOM 1892 N N . GLY A 1 245 ? 1.598 -10.446 -0.775 1.00 81.56 245 GLY A N 1
ATOM 1893 C CA . GLY A 1 245 ? 0.984 -10.404 -2.104 1.00 81.56 245 GLY A CA 1
ATOM 1894 C C . GLY A 1 245 ? -0.006 -9.250 -2.297 1.00 81.56 245 GLY A C 1
ATOM 1895 O O . GLY A 1 245 ? -0.827 -9.292 -3.217 1.00 81.56 245 GLY A O 1
ATOM 1896 N N . TYR A 1 246 ? 0.051 -8.227 -1.442 1.00 87.94 246 TYR A N 1
ATOM 1897 C CA . TYR A 1 246 ? -0.793 -7.037 -1.509 1.00 87.94 246 TYR A CA 1
ATOM 1898 C C . TYR A 1 246 ? -0.133 -5.920 -2.305 1.00 87.94 246 TYR A C 1
ATOM 1900 O O . TYR A 1 246 ? 1.068 -5.674 -2.215 1.00 87.94 246 TYR A O 1
ATOM 1908 N N . ILE A 1 247 ? -0.958 -5.189 -3.048 1.00 86.19 247 ILE A N 1
ATOM 1909 C CA . ILE A 1 247 ? -0.536 -4.011 -3.794 1.00 86.19 247 ILE A CA 1
ATOM 1910 C C . ILE A 1 247 ? -0.319 -2.869 -2.802 1.00 86.19 247 ILE A C 1
ATOM 1912 O O . ILE A 1 247 ? -1.244 -2.465 -2.086 1.00 86.19 247 ILE A O 1
ATOM 1916 N N . TRP A 1 248 ? 0.899 -2.328 -2.778 1.00 87.31 248 TRP A N 1
ATOM 1917 C CA . TRP A 1 248 ? 1.201 -1.137 -2.000 1.00 87.31 248 TRP A CA 1
ATOM 1918 C C . TRP A 1 248 ? 0.686 0.114 -2.705 1.00 87.31 248 TRP A C 1
ATOM 1920 O O . TRP A 1 248 ? 1.130 0.489 -3.788 1.00 87.31 248 TRP A O 1
ATOM 1930 N N . MET A 1 249 ? -0.247 0.778 -2.045 1.00 85.69 249 MET A N 1
ATOM 1931 C CA . MET A 1 249 ? -0.940 1.957 -2.541 1.00 85.69 249 MET A CA 1
ATOM 1932 C C . MET A 1 249 ? -0.305 3.261 -2.039 1.00 85.69 249 MET A C 1
ATOM 1934 O O . MET A 1 249 ? -0.597 4.337 -2.554 1.00 85.69 249 MET A O 1
ATOM 1938 N N . GLY A 1 250 ? 0.586 3.174 -1.047 1.00 85.25 250 GLY A N 1
ATOM 1939 C CA . GLY A 1 250 ? 1.256 4.329 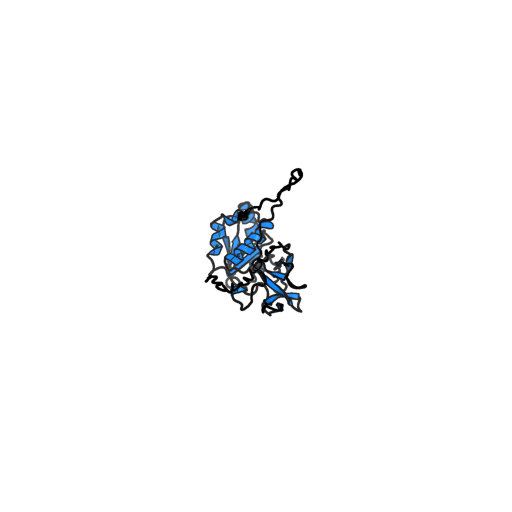-0.463 1.00 85.25 250 GLY A CA 1
ATOM 1940 C C . GLY A 1 250 ? 0.358 5.145 0.463 1.00 85.25 250 GLY A C 1
ATOM 1941 O O . GLY A 1 250 ? -0.375 4.571 1.266 1.00 85.25 250 GLY A O 1
ATOM 1942 N N . ARG A 1 251 ? 0.473 6.475 0.432 1.00 86.00 251 ARG A N 1
ATOM 1943 C CA . ARG A 1 251 ? -0.292 7.388 1.294 1.00 86.00 251 ARG A CA 1
ATOM 1944 C C . ARG A 1 251 ? -1.621 7.759 0.645 1.00 86.00 251 ARG A C 1
ATOM 1946 O O . ARG A 1 251 ? -1.659 8.030 -0.552 1.00 86.00 251 ARG A O 1
ATOM 1953 N N . ILE A 1 252 ? -2.670 7.789 1.462 1.00 84.19 252 ILE A N 1
ATOM 1954 C CA . ILE A 1 252 ? -4.043 8.111 1.079 1.00 84.19 252 ILE A CA 1
ATOM 1955 C C . ILE A 1 252 ? -4.500 9.299 1.914 1.00 84.19 252 ILE A C 1
ATOM 1957 O O . ILE A 1 252 ? -4.567 9.212 3.145 1.00 84.19 252 ILE A O 1
ATOM 1961 N N . THR A 1 253 ? -4.858 10.393 1.258 1.00 81.81 253 THR A N 1
ATOM 1962 C CA . THR A 1 253 ? -5.578 11.489 1.903 1.00 81.81 253 THR A CA 1
ATOM 1963 C C . THR A 1 253 ? -7.086 11.215 1.893 1.00 81.81 253 THR A C 1
ATOM 1965 O O . THR A 1 253 ? -7.626 10.745 0.886 1.00 81.81 253 THR A O 1
ATOM 1968 N N . PRO A 1 254 ? -7.809 11.488 2.998 1.00 72.81 254 PRO A N 1
ATOM 1969 C CA . PRO A 1 254 ? -9.261 11.634 2.928 1.00 72.81 254 PRO A CA 1
ATOM 1970 C C . PRO A 1 254 ? -9.621 12.674 1.863 1.00 72.81 254 PRO A C 1
ATOM 1972 O O . PRO A 1 254 ? -8.885 13.647 1.701 1.00 72.81 254 PRO A O 1
ATOM 1975 N N . ALA A 1 255 ? -10.743 12.489 1.165 1.00 66.31 255 ALA A N 1
ATOM 1976 C CA . ALA A 1 255 ? -11.229 13.512 0.243 1.00 66.31 255 ALA A CA 1
ATOM 1977 C C . ALA A 1 255 ? -11.453 14.833 1.004 1.00 66.31 255 ALA A C 1
ATOM 1979 O O . ALA A 1 255 ? -11.983 14.807 2.122 1.00 66.31 255 ALA A O 1
ATOM 1980 N N . ASP A 1 256 ? -11.041 15.955 0.406 1.00 57.62 256 ASP A N 1
ATOM 1981 C CA . ASP A 1 256 ? -11.158 17.281 1.017 1.00 57.62 256 ASP A CA 1
ATOM 1982 C C . ASP A 1 256 ? -12.612 17.578 1.426 1.00 57.62 256 ASP A C 1
ATOM 1984 O O . ASP A 1 256 ? -13.574 17.054 0.843 1.00 57.62 256 ASP A O 1
ATOM 1988 N N . PHE A 1 257 ? -12.764 18.362 2.498 1.00 42.19 257 PHE A N 1
ATOM 1989 C CA . PHE A 1 257 ? -14.064 18.770 3.030 1.00 42.19 257 PHE A CA 1
ATOM 1990 C C . PHE A 1 257 ? -14.855 19.589 2.019 1.00 42.19 257 PHE A C 1
ATOM 1992 O O . PHE A 1 257 ? -14.309 20.591 1.515 1.00 42.19 257 PHE A O 1
#

Secondary structure (DSSP, 8-state):
------------------PPP--------PPPEEEE-TTSTTEEEEEB--TTSPTT-EE-TTS-EEEE-TTS-EEEEEE-SS-EEEEEEETTTS-GGGTT---SS-------------PPPPPPPP---------------S---HHHH-HHHHGGGG-TTT-SEEEEETTTTEEEEESSSS-SEEEEE-SSSEEEEE--TT----HHHHHHTTHHHHHHHHHHTT----HHHHHHHHHHHHHTTPEEEEEEPPPP-

pLDDT: mean 70.53, std 20.11, range [29.81, 95.38]

Foldseek 3Di:
DDDDDDDDPDPPDPDPPPDPPPPPPPQDQFDWDWADAVVAPQFTATWGDDPPDDPQWTAHLQQWIWHQDPVRGIFTWADPPPDTDGDPHGALQDQCVVPPGDRPDHRRPPQQDDDDDDDDDDDDDDDDDDDDDPDPPPPDRPDDDPLNPQCQNCVVLVVVVFFQAWEFEVQVTWIKTGDHQQGQWIFTDQLRHTDIQGDDPPDSDGPLASCQVCSVVSNVSNVVNVHDDDPSVRSVVSSVCVVSNHRYRYYGYRDDD

Solvent-accessible surface area (backbone atoms only — not comparable to full-atom values): 15860 Å² total; per-residue (Å²): 139,84,86,88,82,90,80,84,83,77,82,80,80,80,78,82,77,81,73,78,78,80,73,78,79,77,81,70,82,48,75,73,41,82,40,73,33,75,88,42,87,58,29,27,34,60,34,27,53,50,91,89,49,57,90,79,43,33,23,39,58,74,8,35,31,29,34,61,48,99,85,62,34,45,16,31,29,35,55,82,88,84,54,80,41,82,49,89,50,44,65,71,74,61,60,61,88,81,43,104,47,42,63,74,45,75,55,63,77,79,64,59,86,70,86,71,86,80,77,84,76,87,86,78,84,86,89,82,95,71,86,78,78,86,71,87,76,78,80,70,77,83,62,78,61,72,62,78,76,33,62,63,60,53,52,60,60,73,33,69,91,65,32,46,33,35,34,30,32,62,66,54,53,29,50,31,36,22,30,77,83,52,29,62,42,41,34,36,49,30,73,74,47,69,44,80,46,69,49,61,100,87,48,79,39,50,67,31,58,63,38,51,85,40,36,69,63,49,39,52,46,19,58,74,53,72,43,80,66,56,77,76,52,51,60,56,48,45,53,52,32,48,77,53,69,24,36,56,47,31,38,36,42,52,50,82,133

Nearest PDB structures (foldseek):
  8fm6-assembly1_B  TM=2.506E-01  e=2.229E+00  Synechocystis sp. PCC 6803
  8a3y-assembly1_R  TM=2.840E-01  e=2.098E+00  Homo sapiens
  9eh2-assembly1_R  TM=2.925E-01  e=2.674E+00  Homo sapiens
  8fm6-assembly1_A  TM=2.220E-01  e=1.859E+00  Synechocystis sp. PCC 6803